Protein AF-A0A947GG55-F1 (afdb_monomer_lite)

Secondary structure (DSSP, 8-state):
------------SSHHHHHHHHHHHHHHHHHHHHHHHHHHTTPPEEEEEEEEPP-TTTS---STTTT-TT-TTT-TTTTSTTSHHHHHTSTTSS-EEEEEEE--TTEEEEEEEEEEEPPPHHHHTTT--S-EEEEEEEEEE-GGGHHHHHHHHHHHHTT-SEEEEE-TTS-EEEEETT-SEEEE-S--TTTT-S---HHHHHHTTS---

Foldseek 3Di:
DDDDDDDPDDPDPPPPVVVVVVVVVVVVVVLLLVVLVCLVVQHAAEEEEEEQFAAVVVDCQDDDCCRQLLDLCRHVQHNDCNHDVNVQPDDPSQKDWQDWDQDPDQFGIKTKIKHKDADDPSSVVSVNGDIHMYIYIYTHGRNVCQVVSVVQLVCLCCLPDWDWDQTPVRDIDIDRNPHSHYYYTDDHCVVVPPDDDPVVVVVVVVDDD

Radius of gyration: 23.3 Å; chains: 1; bounding box: 41×92×58 Å

Sequence (209 aa):
MTARAWILGCVLATAATAATAAVEDGWLEQLYDEVASDLKAGKPLVVHAHVPLCDNRIIRCGGHGLGDGDDPDRNLYWRTSGGFRGWFGRRRSGWRQVLVAKGKGSVLETRIWKRRFGPAAGWRSRGVRSSFDVYVVAQAWRGTSIQAAMATYVARLTGAMPESYRLADGTVVRAGGDARVVAFVGHNGWMDIDSYDWRKRLEGADGKR

pLDDT: mean 87.52, std 17.44, range [35.72, 98.81]

Structure (mmCIF, N/CA/C/O backbone):
data_AF-A0A947GG55-F1
#
_entry.id   AF-A0A947GG55-F1
#
loop_
_atom_site.group_PDB
_atom_site.id
_atom_site.type_symbol
_atom_site.label_atom_id
_atom_site.label_alt_id
_atom_site.label_comp_id
_atom_site.label_asym_id
_atom_site.label_entity_id
_atom_site.label_seq_id
_atom_site.pdbx_PDB_ins_code
_atom_site.Cartn_x
_atom_site.Cartn_y
_atom_site.Cartn_z
_atom_site.occupancy
_atom_site.B_iso_or_equiv
_atom_site.auth_seq_id
_atom_site.auth_comp_id
_atom_site.auth_asym_id
_atom_site.auth_atom_id
_atom_site.pdbx_PDB_model_num
ATOM 1 N N . MET A 1 1 ? 2.459 74.187 7.178 1.00 44.72 1 MET A N 1
ATOM 2 C CA . MET A 1 1 ? 1.692 73.424 6.172 1.00 44.72 1 MET A CA 1
ATOM 3 C C . MET A 1 1 ? 2.497 72.198 5.780 1.00 44.72 1 MET A C 1
ATOM 5 O O . MET A 1 1 ? 3.547 72.405 5.199 1.00 44.72 1 MET A O 1
ATOM 9 N N . THR A 1 2 ? 2.038 70.986 6.106 1.00 35.72 2 THR A N 1
ATOM 10 C CA . THR A 1 2 ? 1.957 69.832 5.180 1.00 35.72 2 THR A CA 1
ATOM 11 C C . THR A 1 2 ? 1.292 68.643 5.877 1.00 35.72 2 THR A C 1
ATOM 13 O O . THR A 1 2 ? 1.422 68.443 7.082 1.00 35.72 2 THR A O 1
ATOM 16 N N . ALA A 1 3 ? 0.475 67.941 5.096 1.00 39.03 3 ALA A N 1
ATOM 17 C CA . ALA A 1 3 ? -0.573 67.013 5.497 1.00 39.03 3 ALA A CA 1
ATOM 18 C C . ALA A 1 3 ? -0.069 65.679 6.075 1.00 39.03 3 ALA A C 1
ATOM 20 O O . ALA A 1 3 ? 0.925 65.121 5.620 1.00 39.03 3 ALA A O 1
ATOM 21 N N . ARG A 1 4 ? -0.851 65.114 7.005 1.00 41.91 4 ARG A N 1
ATOM 22 C CA . ARG A 1 4 ? -0.856 63.677 7.311 1.00 41.91 4 ARG A CA 1
ATOM 23 C C . ARG A 1 4 ? -1.784 62.973 6.319 1.00 41.91 4 ARG A C 1
ATOM 25 O O . ARG A 1 4 ? -2.990 63.205 6.351 1.00 41.91 4 ARG A O 1
ATOM 32 N N . ALA A 1 5 ? -1.230 62.119 5.465 1.00 43.84 5 ALA A N 1
ATOM 33 C CA . ALA A 1 5 ? -2.003 61.205 4.631 1.00 43.84 5 ALA A CA 1
ATOM 34 C C . ALA A 1 5 ? -2.278 59.911 5.413 1.00 43.84 5 ALA A C 1
ATOM 36 O O . ALA A 1 5 ? -1.349 59.231 5.844 1.00 43.84 5 ALA A O 1
ATOM 37 N N . TRP A 1 6 ? -3.555 59.587 5.607 1.00 41.75 6 TRP A N 1
ATOM 38 C CA . TRP A 1 6 ? -4.001 58.285 6.096 1.00 41.75 6 TRP A CA 1
ATOM 39 C C . TRP A 1 6 ? -4.137 57.344 4.898 1.00 41.75 6 TRP A C 1
ATOM 41 O O . TRP A 1 6 ? -4.930 57.611 3.999 1.00 41.75 6 TRP A O 1
ATOM 51 N N . ILE A 1 7 ? -3.375 56.250 4.877 1.00 44.62 7 ILE A N 1
ATOM 52 C CA . ILE A 1 7 ? -3.587 55.162 3.917 1.00 44.62 7 ILE A CA 1
ATOM 53 C C . ILE A 1 7 ? -4.554 54.172 4.562 1.00 44.62 7 ILE A C 1
ATOM 55 O O . ILE A 1 7 ? -4.197 53.433 5.478 1.00 44.62 7 ILE A O 1
ATOM 59 N N . LEU A 1 8 ? -5.794 54.181 4.076 1.00 49.00 8 LEU A N 1
ATOM 60 C CA . LEU A 1 8 ? -6.782 53.140 4.324 1.00 49.00 8 LEU A CA 1
ATOM 61 C C . LEU A 1 8 ? -6.440 51.955 3.400 1.00 49.00 8 LEU A C 1
ATOM 63 O O . LEU A 1 8 ? -6.755 51.966 2.212 1.00 49.00 8 LEU A O 1
ATOM 67 N N . GLY A 1 9 ? -5.715 50.966 3.923 1.00 40.97 9 GLY A N 1
ATOM 68 C CA . GLY A 1 9 ? -5.388 49.735 3.201 1.00 40.97 9 GLY A CA 1
ATOM 69 C C . GLY A 1 9 ? -6.558 48.752 3.232 1.00 40.97 9 GLY A C 1
ATOM 70 O O . GLY A 1 9 ? -6.972 48.314 4.302 1.00 40.97 9 GLY A O 1
ATOM 71 N N . CYS A 1 10 ? -7.085 48.419 2.054 1.00 41.62 10 CYS A N 1
ATOM 72 C CA . CYS A 1 10 ? -8.169 47.464 1.828 1.00 41.62 10 CYS A CA 1
ATOM 73 C C . CYS A 1 10 ? -7.885 46.076 2.437 1.00 41.62 10 CYS A C 1
ATOM 75 O O . CYS A 1 10 ? -6.963 45.384 2.009 1.00 41.62 10 CYS A O 1
ATOM 77 N N . VAL A 1 11 ? -8.739 45.625 3.362 1.00 50.22 11 VAL A N 1
ATOM 78 C CA . VAL A 1 11 ? -8.844 44.219 3.790 1.00 50.22 11 VAL A CA 1
ATOM 79 C C . VAL A 1 11 ? -9.946 43.562 2.959 1.00 50.22 11 VAL A C 1
ATOM 81 O O . VAL A 1 11 ? -11.109 43.587 3.343 1.00 50.22 11 VAL A O 1
ATOM 84 N N . LEU A 1 12 ? -9.609 43.012 1.792 1.00 50.31 12 LEU A N 1
ATOM 85 C CA . LEU A 1 12 ? -10.567 42.269 0.953 1.00 50.31 12 LEU A CA 1
ATOM 86 C C . LEU A 1 12 ? -9.995 40.943 0.418 1.00 50.31 12 LEU A C 1
ATOM 88 O O . LEU A 1 12 ? -10.356 40.493 -0.662 1.00 50.31 12 LEU A O 1
ATOM 92 N N . ALA A 1 13 ? -9.129 40.283 1.194 1.00 50.38 13 ALA A N 1
ATOM 93 C CA . ALA A 1 13 ? -8.561 38.975 0.837 1.00 50.38 13 ALA A CA 1
ATOM 94 C C . ALA A 1 13 ? -8.780 37.869 1.896 1.00 50.38 13 ALA A C 1
ATOM 96 O O . ALA A 1 13 ? -8.055 36.881 1.902 1.00 50.38 13 ALA A O 1
ATOM 97 N N . THR A 1 14 ? -9.747 38.012 2.812 1.00 52.53 14 THR A N 1
ATOM 98 C CA . THR A 1 14 ? -9.905 37.102 3.971 1.00 52.53 14 THR A CA 1
ATOM 99 C C . THR A 1 14 ? -11.079 36.119 3.894 1.00 52.53 14 THR A C 1
ATOM 101 O O . THR A 1 14 ? -11.013 35.062 4.513 1.00 52.53 14 THR A O 1
ATOM 104 N N . ALA A 1 15 ? -12.148 36.407 3.146 1.00 49.91 15 ALA A N 1
ATOM 105 C CA . ALA A 1 15 ? -13.371 35.594 3.214 1.00 49.91 15 ALA A CA 1
ATOM 106 C C . ALA A 1 15 ? -13.305 34.280 2.406 1.00 49.91 15 ALA A C 1
ATOM 108 O O . ALA A 1 15 ? -13.792 33.251 2.867 1.00 49.91 15 ALA A O 1
ATOM 109 N N . ALA A 1 16 ? -12.686 34.292 1.221 1.00 47.34 16 ALA A N 1
ATOM 110 C CA . ALA A 1 16 ? -12.643 33.119 0.340 1.00 47.34 16 ALA A CA 1
ATOM 111 C C . ALA A 1 16 ? -11.727 32.004 0.880 1.00 47.34 16 ALA A C 1
ATOM 113 O O . ALA A 1 16 ? -12.091 30.834 0.836 1.00 47.34 16 ALA A O 1
ATOM 114 N N . THR A 1 17 ? -10.580 32.370 1.457 1.00 54.22 17 THR A N 1
ATOM 115 C CA . THR A 1 17 ? -9.598 31.447 2.052 1.00 54.22 17 THR A CA 1
ATOM 116 C C . THR A 1 17 ? -10.117 30.781 3.329 1.00 54.22 17 THR A C 1
ATOM 118 O O . THR A 1 17 ? -9.826 29.616 3.585 1.00 54.22 17 THR A O 1
ATOM 121 N N . ALA A 1 18 ? -10.902 31.507 4.131 1.00 53.31 18 ALA A N 1
ATOM 122 C CA . ALA A 1 18 ? -11.508 30.968 5.348 1.00 53.31 18 ALA A CA 1
ATOM 123 C C . ALA A 1 18 ? -12.640 29.971 5.039 1.00 53.31 18 ALA A C 1
ATOM 125 O O . ALA A 1 18 ? -12.785 28.969 5.733 1.00 53.31 18 ALA A O 1
ATOM 126 N N . ALA A 1 19 ? -13.413 30.216 3.976 1.00 56.12 19 ALA A N 1
ATOM 127 C CA . ALA A 1 19 ? -14.476 29.314 3.542 1.00 56.12 19 ALA A CA 1
ATOM 128 C C . ALA A 1 19 ? -13.929 27.991 2.975 1.00 56.12 19 ALA A C 1
ATOM 130 O O . ALA A 1 19 ? -14.478 26.936 3.276 1.00 56.12 19 ALA A O 1
ATOM 131 N N . THR A 1 20 ? -12.832 28.017 2.207 1.00 59.44 20 THR A N 1
ATOM 132 C CA . THR A 1 20 ? -12.184 26.790 1.709 1.00 59.44 20 THR A CA 1
ATOM 133 C C . THR A 1 20 ? -11.558 25.971 2.835 1.00 59.44 20 THR A C 1
ATOM 135 O O . THR A 1 20 ? -11.761 24.763 2.870 1.00 59.44 20 THR A O 1
ATOM 138 N N . ALA A 1 21 ? -10.896 26.620 3.800 1.00 59.31 21 ALA A N 1
ATOM 139 C CA . ALA A 1 21 ? -10.335 25.934 4.966 1.00 59.31 21 ALA A CA 1
ATOM 140 C C . ALA A 1 21 ? -11.425 25.262 5.824 1.00 59.31 21 ALA A C 1
ATOM 142 O O . ALA A 1 21 ? -11.285 24.107 6.205 1.00 59.31 21 ALA A O 1
ATOM 143 N N . ALA A 1 22 ? -12.563 25.931 6.049 1.00 63.28 22 ALA A N 1
ATOM 144 C CA . ALA A 1 22 ? -13.679 25.352 6.803 1.00 63.28 22 ALA A CA 1
ATOM 145 C C . ALA A 1 22 ? -14.323 24.132 6.108 1.00 63.28 22 ALA A C 1
ATOM 147 O O . ALA A 1 22 ? -14.798 23.215 6.778 1.00 63.28 22 ALA A O 1
ATOM 148 N N . VAL A 1 23 ? -14.343 24.105 4.769 1.00 67.69 23 VAL A N 1
ATOM 149 C CA . VAL A 1 23 ? -14.827 22.952 3.988 1.00 67.69 23 VAL A CA 1
ATOM 150 C C . VAL A 1 23 ? -13.824 21.793 4.030 1.00 67.69 23 VAL A C 1
ATOM 152 O O . VAL A 1 23 ? -14.234 20.641 4.183 1.00 67.69 23 VAL A O 1
ATOM 155 N N . GLU A 1 24 ? -12.524 22.084 3.938 1.00 69.19 24 GLU A N 1
ATOM 156 C CA . GLU A 1 24 ? -11.448 21.091 4.071 1.00 69.19 24 GLU A CA 1
ATOM 157 C C . GLU A 1 24 ? -11.437 20.447 5.465 1.00 69.19 24 GLU A C 1
ATOM 159 O O . GLU A 1 24 ? -11.382 19.217 5.575 1.00 69.19 24 GLU A O 1
ATOM 164 N N . ASP A 1 25 ? -11.579 21.260 6.514 1.00 76.25 25 ASP A N 1
ATOM 165 C CA . ASP A 1 25 ? -11.672 20.794 7.897 1.00 76.25 25 ASP A CA 1
ATOM 166 C C . ASP A 1 25 ? -12.905 19.897 8.091 1.00 76.25 25 ASP A C 1
ATOM 168 O O . ASP A 1 25 ? 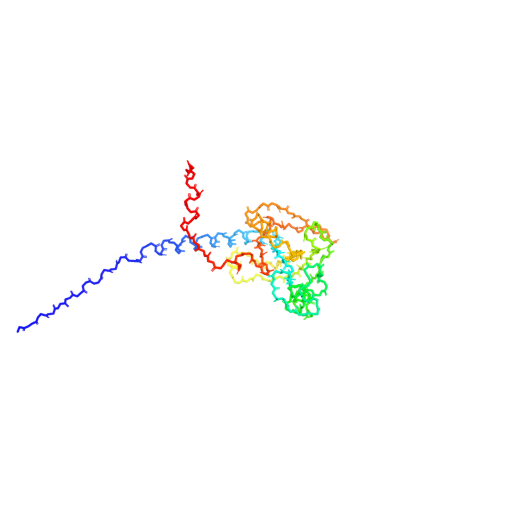-12.803 18.814 8.667 1.00 76.25 25 ASP A O 1
ATOM 172 N N . GLY A 1 26 ? -14.064 20.279 7.543 1.00 87.88 26 GLY A N 1
ATOM 173 C CA . GLY A 1 26 ? -15.291 19.482 7.644 1.00 87.88 26 GLY A CA 1
ATOM 174 C C . GLY A 1 26 ? -15.182 18.097 6.997 1.00 87.88 26 GLY A C 1
ATOM 175 O O . GLY A 1 26 ? -15.600 17.100 7.592 1.00 87.88 26 GLY A O 1
ATOM 176 N N . TRP A 1 27 ? -14.586 18.011 5.804 1.00 88.50 27 TRP A N 1
ATOM 177 C CA . TRP A 1 27 ? -14.370 16.728 5.124 1.00 88.50 27 TRP A CA 1
ATOM 178 C C . TRP A 1 27 ? -13.403 15.824 5.895 1.00 88.50 27 TRP A C 1
ATOM 180 O O . TRP A 1 27 ? -13.647 14.619 6.023 1.00 88.50 27 TRP A O 1
ATOM 190 N N . LEU A 1 28 ? -12.314 16.388 6.424 1.00 89.06 28 LEU A N 1
ATOM 191 C CA . LEU A 1 28 ? -11.343 15.613 7.187 1.00 89.06 28 LEU A CA 1
ATOM 192 C C . LEU A 1 28 ? -11.973 15.079 8.476 1.00 89.06 28 LEU A C 1
ATOM 194 O O . LEU A 1 28 ? -11.831 13.896 8.779 1.00 89.06 28 LEU A O 1
ATOM 198 N N . GLU A 1 29 ? -12.728 15.903 9.200 1.00 92.00 29 GLU A N 1
ATOM 199 C CA . GLU A 1 29 ? -13.429 15.466 10.409 1.00 92.00 29 GLU A CA 1
ATOM 200 C C . GLU A 1 29 ? -14.440 14.348 10.102 1.00 92.00 29 GLU A C 1
ATOM 202 O O . GLU A 1 29 ? -14.478 13.351 10.831 1.00 92.00 29 GLU A O 1
ATOM 207 N N . GLN A 1 30 ? -15.170 14.441 8.982 1.00 92.75 30 GLN A N 1
ATOM 208 C CA . GLN A 1 30 ? -16.073 13.383 8.516 1.00 92.75 30 GLN A CA 1
ATOM 209 C C . GLN A 1 30 ? -15.324 12.077 8.212 1.00 92.75 30 GLN A C 1
ATOM 211 O O . GLN A 1 30 ? -15.740 11.009 8.670 1.00 92.75 30 GLN A O 1
ATOM 216 N N . LEU A 1 31 ? -14.201 12.141 7.488 1.00 91.38 31 LEU A N 1
ATOM 217 C CA . LEU A 1 31 ? -13.357 10.971 7.225 1.00 91.38 31 LEU A CA 1
ATOM 218 C C . LEU A 1 31 ? -12.917 10.318 8.538 1.00 91.38 31 LEU A C 1
ATOM 220 O O . LEU A 1 31 ? -12.899 9.088 8.659 1.00 91.38 31 LEU A O 1
ATOM 224 N N . TYR A 1 32 ? -12.568 11.135 9.530 1.00 93.50 32 TYR A N 1
ATOM 225 C CA . TYR A 1 32 ? -12.211 10.618 10.834 1.00 93.50 32 TYR A CA 1
ATOM 226 C C . TYR A 1 32 ? -13.406 9.926 11.503 1.00 93.50 32 TYR A C 1
ATOM 228 O O . TYR A 1 32 ? -13.287 8.786 11.957 1.00 93.50 32 TYR A O 1
ATOM 236 N N . ASP A 1 33 ? -14.580 10.535 11.519 1.00 95.69 33 ASP A N 1
ATOM 237 C CA . ASP A 1 33 ? -15.759 9.928 12.141 1.00 95.69 33 ASP A CA 1
ATOM 238 C C . ASP A 1 33 ? -16.154 8.590 11.498 1.00 95.69 33 ASP A C 1
ATOM 240 O O . ASP A 1 33 ? -16.484 7.633 12.210 1.00 95.69 33 ASP A O 1
ATOM 244 N N . GLU A 1 34 ? -16.019 8.465 10.178 1.00 94.88 34 GLU A N 1
ATOM 245 C CA . GLU A 1 34 ? -16.215 7.202 9.463 1.00 94.88 34 GLU A CA 1
ATOM 246 C C . GLU A 1 34 ? -15.211 6.126 9.885 1.00 94.88 34 GLU A C 1
ATOM 248 O O . GLU A 1 34 ? -15.601 4.998 10.205 1.00 94.88 34 GLU A O 1
ATOM 253 N N . VAL A 1 35 ? -13.918 6.463 9.924 1.00 95.19 35 VAL A N 1
ATOM 254 C CA . VAL A 1 35 ? -12.878 5.530 10.381 1.00 95.19 35 VAL A CA 1
ATOM 255 C C . VAL A 1 35 ? -13.139 5.131 11.831 1.00 95.19 35 VAL A C 1
ATOM 257 O O . VAL A 1 35 ? -13.086 3.950 12.164 1.00 95.19 35 VAL A O 1
ATOM 260 N N . ALA A 1 36 ? -13.487 6.078 12.702 1.00 96.75 36 ALA A N 1
ATOM 261 C CA . ALA A 1 36 ? -13.818 5.788 14.091 1.00 96.75 36 ALA A CA 1
ATOM 262 C C . ALA A 1 36 ? -15.032 4.854 14.208 1.00 96.75 36 ALA A C 1
ATOM 264 O O . ALA A 1 36 ? -15.037 3.968 15.065 1.00 96.75 36 ALA A O 1
ATOM 265 N N . SER A 1 37 ? -16.047 5.027 13.359 1.00 97.00 37 SER A N 1
ATOM 266 C CA . SER A 1 37 ? -17.208 4.136 13.278 1.00 97.00 37 SER A CA 1
ATOM 267 C C . SER A 1 37 ? -16.799 2.705 12.920 1.00 97.00 37 SER A C 1
ATOM 269 O O . SER A 1 37 ? -17.136 1.766 13.646 1.00 97.00 37 SER A O 1
ATOM 271 N N . ASP A 1 38 ? -15.981 2.537 11.878 1.00 95.94 38 ASP A N 1
ATOM 272 C CA . ASP A 1 38 ? -15.459 1.232 11.464 1.00 95.94 38 ASP A CA 1
ATOM 273 C C . ASP A 1 38 ? -14.630 0.564 12.571 1.00 95.94 38 ASP A C 1
ATOM 275 O O . ASP A 1 38 ? -14.831 -0.616 12.877 1.00 95.94 38 ASP A O 1
ATOM 279 N N . LEU A 1 39 ? -13.748 1.323 13.228 1.00 96.69 39 LEU A N 1
ATOM 280 C CA . LEU A 1 39 ? -12.917 0.819 14.323 1.00 96.69 39 LEU A CA 1
ATOM 281 C C . LEU A 1 39 ? -13.753 0.409 15.546 1.00 96.69 39 LEU A C 1
ATOM 283 O O . LEU A 1 39 ? -13.464 -0.615 16.168 1.00 96.69 39 LEU A O 1
ATOM 287 N N . LYS A 1 40 ? -14.808 1.164 15.887 1.00 96.69 40 LYS A N 1
ATOM 288 C CA . LYS A 1 40 ? -15.761 0.796 16.955 1.00 96.69 40 LYS A CA 1
ATOM 289 C C . LYS A 1 40 ? -16.535 -0.477 16.615 1.00 96.69 40 LYS A C 1
ATOM 291 O O . LYS A 1 40 ? -16.792 -1.277 17.509 1.00 96.69 40 LYS A O 1
ATOM 296 N N . ALA A 1 41 ? -16.845 -0.691 15.338 1.00 95.88 41 ALA A N 1
ATOM 297 C CA . ALA A 1 41 ? -17.456 -1.920 14.835 1.00 95.88 41 ALA A CA 1
ATOM 298 C C . ALA A 1 41 ? -16.465 -3.100 14.729 1.00 95.88 41 ALA A C 1
ATOM 300 O O . ALA A 1 41 ? -16.830 -4.170 14.243 1.00 95.88 41 ALA A O 1
ATOM 301 N N . GLY A 1 42 ? -15.208 -2.924 15.154 1.00 94.56 42 GLY A N 1
ATOM 302 C CA . GLY A 1 42 ? -14.181 -3.964 15.116 1.00 94.56 42 GLY A CA 1
ATOM 303 C C . GLY A 1 42 ? -13.621 -4.242 13.721 1.00 94.56 42 GLY A C 1
ATOM 304 O O . GLY A 1 42 ? -12.894 -5.222 13.546 1.00 94.56 42 GLY A O 1
ATOM 305 N N . LYS A 1 43 ? -13.923 -3.402 12.723 1.00 95.50 43 LYS A N 1
ATOM 306 C CA . LYS A 1 43 ? -13.341 -3.538 11.387 1.00 95.50 43 LYS A CA 1
ATOM 307 C C . LYS A 1 43 ? -11.880 -3.076 11.416 1.00 95.50 43 LYS A C 1
ATOM 309 O O . LYS A 1 43 ? -11.576 -2.044 12.019 1.00 95.50 43 LYS A O 1
ATOM 314 N N . PRO A 1 44 ? -10.956 -3.811 10.780 1.00 96.62 44 PRO A N 1
ATOM 315 C CA . PRO A 1 44 ? -9.567 -3.390 10.714 1.00 96.62 44 PRO A CA 1
ATOM 316 C C . PRO A 1 44 ? -9.380 -2.233 9.726 1.00 96.62 44 PRO A C 1
ATOM 318 O O . PRO A 1 44 ? -10.139 -2.092 8.767 1.00 96.62 44 PRO A O 1
ATOM 321 N N . LEU A 1 45 ? -8.309 -1.459 9.903 1.00 97.69 45 LEU A N 1
ATOM 322 C CA . LEU A 1 45 ? -7.880 -0.483 8.900 1.00 97.69 45 LEU A CA 1
ATOM 323 C C . LEU A 1 45 ? -7.024 -1.196 7.851 1.00 97.69 45 LEU A C 1
ATOM 325 O O . LEU A 1 45 ? -6.053 -1.873 8.191 1.00 97.69 45 LEU A O 1
ATOM 329 N N . VAL A 1 46 ? -7.365 -1.034 6.573 1.00 98.56 46 VAL A N 1
ATOM 330 C CA . VAL A 1 46 ? -6.614 -1.637 5.466 1.00 98.56 46 VAL A CA 1
ATOM 331 C C . VAL A 1 46 ? -5.972 -0.557 4.604 1.00 98.56 46 VAL A C 1
ATOM 333 O O . VAL A 1 46 ? -6.641 0.372 4.154 1.00 98.56 46 VAL A O 1
ATOM 336 N N . VAL A 1 47 ? -4.669 -0.709 4.376 1.00 98.69 47 VAL A N 1
ATOM 337 C CA . VAL A 1 47 ? -3.871 0.065 3.424 1.00 98.69 47 VAL A CA 1
ATOM 338 C C . VAL A 1 47 ? -3.536 -0.835 2.240 1.00 98.69 47 VAL A C 1
ATOM 340 O O . VAL A 1 47 ? -3.037 -1.943 2.437 1.00 98.69 47 VAL A O 1
ATOM 343 N N . HIS A 1 48 ? -3.767 -0.357 1.022 1.00 98.75 48 HIS A N 1
ATOM 344 C CA . HIS A 1 48 ? -3.397 -1.035 -0.216 1.00 98.75 48 HIS A CA 1
ATOM 345 C C . HIS A 1 48 ? -2.308 -0.251 -0.948 1.00 98.75 48 HIS A C 1
ATOM 347 O O . HIS A 1 48 ? -2.565 0.830 -1.465 1.00 98.75 48 HIS A O 1
ATOM 353 N N . ALA A 1 49 ? -1.096 -0.789 -1.026 1.00 98.56 49 ALA A N 1
ATOM 354 C CA . ALA A 1 49 ? 0.046 -0.156 -1.670 1.00 98.56 49 ALA A CA 1
ATOM 355 C C . ALA A 1 49 ? 0.364 -0.788 -3.034 1.00 98.56 49 ALA A C 1
ATOM 357 O O . ALA A 1 49 ? 0.587 -1.997 -3.152 1.00 98.56 49 ALA A O 1
ATOM 358 N N . HIS A 1 50 ? 0.447 0.056 -4.057 1.00 98.50 50 HIS A N 1
ATOM 359 C CA . HIS A 1 50 ? 0.994 -0.263 -5.369 1.00 98.50 50 HIS A CA 1
ATOM 360 C C . HIS A 1 50 ? 2.469 0.124 -5.394 1.00 98.50 50 HIS A C 1
ATOM 362 O O . HIS A 1 50 ? 2.800 1.300 -5.243 1.00 98.50 50 HIS A O 1
ATOM 368 N N . VAL A 1 51 ? 3.350 -0.860 -5.568 1.00 98.44 51 VAL A N 1
ATOM 369 C CA . VAL A 1 51 ? 4.799 -0.644 -5.577 1.00 98.44 51 VAL A CA 1
ATOM 370 C C . VAL A 1 51 ? 5.378 -1.136 -6.901 1.00 98.44 51 VAL A C 1
ATOM 372 O O . VAL A 1 51 ? 5.775 -2.300 -6.992 1.00 98.44 51 VAL A O 1
ATOM 375 N N . PRO A 1 52 ? 5.379 -0.310 -7.965 1.00 97.69 52 PRO A N 1
ATOM 376 C CA . PRO A 1 52 ? 6.168 -0.614 -9.153 1.00 97.69 52 PRO A CA 1
ATOM 377 C C . PRO A 1 52 ? 7.636 -0.730 -8.781 1.00 97.69 52 PRO A C 1
ATOM 379 O O . PRO A 1 52 ? 8.203 0.145 -8.131 1.00 97.69 52 PRO A O 1
ATOM 382 N N . LEU A 1 53 ? 8.236 -1.847 -9.170 1.00 98.06 53 LEU A N 1
ATOM 383 C CA . LEU A 1 53 ? 9.647 -2.100 -8.961 1.00 98.06 53 LEU A CA 1
ATOM 384 C C . LEU A 1 53 ? 10.489 -1.110 -9.773 1.00 98.06 53 LEU A C 1
ATOM 386 O O . LEU A 1 53 ? 10.104 -0.694 -10.863 1.00 98.06 53 LEU A O 1
ATOM 390 N N . CYS A 1 54 ? 11.645 -0.726 -9.238 1.00 96.94 54 CYS A N 1
ATOM 391 C CA . CYS A 1 54 ? 12.566 0.146 -9.959 1.00 96.94 54 CYS A CA 1
ATOM 392 C C . CYS A 1 54 ? 13.084 -0.581 -11.207 1.00 96.94 54 CYS A C 1
ATOM 394 O O . CYS A 1 54 ? 13.474 -1.742 -11.106 1.00 96.94 54 CYS A O 1
ATOM 396 N N . ASP A 1 55 ? 13.113 0.079 -12.362 1.00 97.00 55 ASP A N 1
ATOM 397 C CA . ASP A 1 55 ? 13.565 -0.532 -13.610 1.00 97.00 55 ASP A CA 1
ATOM 398 C C . ASP A 1 55 ? 14.586 0.345 -14.333 1.00 97.00 55 ASP A C 1
ATOM 400 O O . ASP A 1 55 ? 14.255 1.452 -14.758 1.00 97.00 55 ASP A O 1
ATOM 404 N N . ASN A 1 56 ? 15.806 -0.169 -14.523 1.00 96.50 56 ASN A N 1
ATOM 405 C CA . ASN A 1 56 ? 16.889 0.539 -15.218 1.00 96.50 56 ASN A CA 1
ATOM 406 C C . ASN A 1 56 ? 16.580 0.853 -16.691 1.00 96.50 56 ASN A C 1
ATOM 408 O O . ASN A 1 56 ? 17.276 1.674 -17.286 1.00 96.50 56 ASN A O 1
ATOM 412 N N . ARG A 1 57 ? 15.552 0.230 -17.282 1.00 94.25 57 ARG A N 1
ATOM 413 C CA . ARG A 1 57 ? 15.050 0.579 -18.621 1.00 94.25 57 ARG A CA 1
ATOM 414 C C . ARG A 1 57 ? 14.285 1.907 -18.639 1.00 94.25 57 ARG A C 1
ATOM 416 O O . ARG A 1 57 ? 14.063 2.445 -19.716 1.00 94.25 57 ARG A O 1
ATOM 423 N N . ILE A 1 58 ? 13.856 2.398 -17.475 1.00 91.44 58 ILE A N 1
ATOM 424 C CA . ILE A 1 58 ? 13.008 3.588 -17.320 1.00 91.44 58 ILE A CA 1
ATOM 425 C C . ILE A 1 58 ? 13.729 4.656 -16.498 1.00 91.44 58 ILE A C 1
ATOM 427 O O . ILE A 1 58 ? 13.846 5.796 -16.931 1.00 91.44 58 ILE A O 1
ATOM 431 N N . ILE A 1 59 ? 14.245 4.287 -15.325 1.00 90.12 59 ILE A N 1
ATOM 432 C CA . ILE A 1 59 ? 14.914 5.193 -14.389 1.00 90.12 59 ILE A CA 1
ATOM 433 C C . ILE A 1 59 ? 16.193 4.553 -13.856 1.00 90.12 59 ILE A C 1
ATOM 435 O O . ILE A 1 59 ? 16.265 3.350 -13.632 1.00 90.12 59 ILE A O 1
ATOM 439 N N . ARG A 1 60 ? 17.231 5.356 -13.614 1.00 92.56 60 ARG A N 1
ATOM 440 C CA . ARG A 1 60 ? 18.505 4.859 -13.084 1.00 92.56 60 ARG A CA 1
ATOM 441 C C . ARG A 1 60 ? 18.363 4.412 -11.620 1.00 92.56 60 ARG A C 1
ATOM 443 O O . ARG A 1 60 ? 18.383 5.231 -10.708 1.00 92.56 60 ARG A O 1
ATOM 450 N N . CYS A 1 61 ? 18.309 3.102 -11.401 1.00 93.38 61 CYS A N 1
ATOM 451 C CA . CYS A 1 61 ? 18.131 2.442 -10.099 1.00 93.38 61 CYS A CA 1
ATOM 452 C C . CYS A 1 61 ? 19.440 1.958 -9.453 1.00 93.38 61 CYS A C 1
ATOM 454 O O . CYS A 1 61 ? 19.427 1.377 -8.367 1.00 93.38 61 CYS A O 1
ATOM 456 N N . GLY A 1 62 ? 20.571 2.141 -10.138 1.00 91.19 62 GLY A N 1
ATOM 457 C CA . GLY A 1 62 ? 21.869 1.603 -9.728 1.00 91.19 62 GLY A CA 1
ATOM 458 C C . GLY A 1 62 ? 22.176 0.223 -10.325 1.00 91.19 62 GLY A C 1
ATOM 459 O O . GLY A 1 62 ? 21.488 -0.255 -11.226 1.00 91.19 62 GLY A O 1
ATOM 460 N N . GLY A 1 63 ? 23.265 -0.395 -9.861 1.00 93.44 63 GLY A N 1
ATOM 461 C CA . GLY A 1 63 ? 23.777 -1.674 -10.375 1.00 93.44 63 GLY A CA 1
ATOM 462 C C . GLY A 1 63 ? 23.302 -2.907 -9.597 1.00 93.44 63 GLY A C 1
ATOM 463 O O . GLY A 1 63 ? 22.398 -2.836 -8.771 1.00 93.44 63 GLY A O 1
ATOM 464 N N . HIS A 1 64 ? 23.946 -4.052 -9.850 1.00 92.19 64 HIS A N 1
ATOM 465 C CA . HIS A 1 64 ? 23.807 -5.293 -9.064 1.00 92.19 64 HIS A CA 1
ATOM 466 C C . HIS A 1 64 ? 22.369 -5.836 -8.919 1.00 92.19 64 HIS A C 1
ATOM 468 O O . HIS A 1 64 ? 22.016 -6.411 -7.892 1.00 92.19 64 HIS A O 1
ATOM 474 N N . GLY A 1 65 ? 21.532 -5.660 -9.946 1.00 92.81 65 GLY A N 1
ATOM 475 C CA . GLY A 1 65 ? 20.143 -6.139 -9.952 1.00 92.81 65 GLY A CA 1
ATOM 476 C C . GLY A 1 65 ? 19.149 -5.246 -9.199 1.00 92.81 65 GLY A C 1
ATOM 477 O O . GLY A 1 65 ? 17.965 -5.559 -9.163 1.00 92.81 65 GLY A O 1
ATOM 478 N N . LEU A 1 66 ? 19.582 -4.109 -8.640 1.00 96.44 66 LEU A N 1
ATOM 479 C CA . LEU A 1 66 ? 18.688 -3.173 -7.943 1.00 96.44 66 LEU A CA 1
ATOM 480 C C . LEU A 1 66 ? 17.604 -2.576 -8.856 1.00 96.44 66 LEU A C 1
ATOM 482 O O . LEU A 1 66 ? 16.522 -2.244 -8.377 1.00 96.44 66 LEU A O 1
ATOM 486 N N . GLY A 1 67 ? 17.900 -2.444 -10.150 1.00 97.12 67 GLY A N 1
ATOM 487 C CA . GLY A 1 67 ? 16.970 -1.985 -11.183 1.00 97.12 67 GLY A CA 1
ATOM 488 C C . GL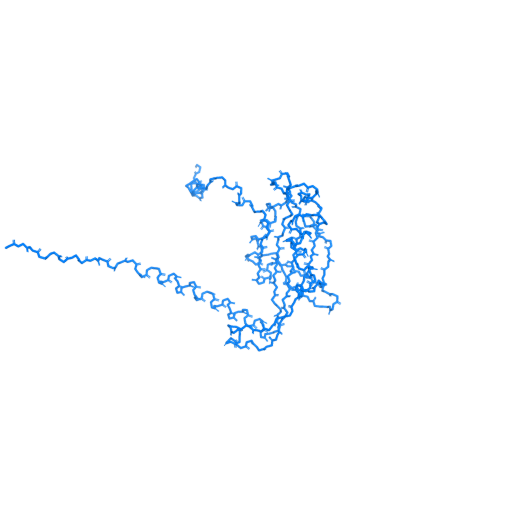Y A 1 67 ? 16.417 -3.090 -12.070 1.00 97.12 67 GLY A C 1
ATOM 489 O O . GLY A 1 67 ? 16.038 -2.795 -13.200 1.00 97.12 67 GLY A O 1
ATOM 490 N N . ASP A 1 68 ? 16.442 -4.346 -11.623 1.00 97.94 68 ASP A N 1
ATOM 491 C CA . ASP A 1 68 ? 15.697 -5.403 -12.301 1.00 97.94 68 ASP A CA 1
ATOM 492 C C . ASP A 1 68 ? 14.226 -5.319 -11.869 1.00 97.94 68 ASP A C 1
ATOM 494 O O . ASP A 1 68 ? 13.863 -5.665 -10.739 1.00 97.94 68 ASP A O 1
ATOM 498 N N . GLY A 1 69 ? 13.389 -4.785 -12.760 1.00 97.50 69 GLY A N 1
ATOM 499 C CA . GLY A 1 69 ? 11.961 -4.589 -12.528 1.00 97.50 69 GLY A CA 1
ATOM 500 C C . GLY A 1 69 ? 11.140 -5.880 -12.545 1.00 97.50 69 GLY A C 1
ATOM 501 O O . GLY A 1 69 ? 9.943 -5.823 -12.259 1.00 97.50 69 GLY A O 1
ATOM 502 N N . ASP A 1 70 ? 11.744 -7.021 -12.871 1.00 98.00 70 ASP A N 1
ATOM 503 C CA . ASP A 1 70 ? 11.113 -8.342 -12.869 1.00 98.00 70 ASP A CA 1
ATOM 504 C C . ASP A 1 70 ? 11.553 -9.202 -11.659 1.00 98.00 70 ASP A C 1
ATOM 506 O O . ASP A 1 70 ? 10.953 -10.248 -11.402 1.00 98.00 70 ASP A O 1
ATOM 510 N N . ASP A 1 71 ? 12.532 -8.737 -10.867 1.00 97.50 71 ASP A N 1
ATOM 511 C CA . ASP A 1 71 ? 13.098 -9.450 -9.712 1.00 97.50 71 ASP A CA 1
ATOM 512 C C . ASP A 1 71 ? 12.776 -8.767 -8.356 1.00 97.50 71 ASP A C 1
ATOM 514 O O . ASP A 1 71 ? 13.560 -7.955 -7.840 1.00 97.50 71 ASP A O 1
ATOM 518 N N . PRO A 1 72 ? 11.653 -9.118 -7.693 1.00 97.31 72 PRO A N 1
ATOM 519 C CA . PRO A 1 72 ? 11.328 -8.594 -6.365 1.00 97.31 72 PRO A CA 1
ATOM 520 C C . PRO A 1 72 ? 12.321 -9.032 -5.274 1.00 97.31 72 PRO A C 1
ATOM 522 O O . PRO A 1 72 ? 12.342 -8.435 -4.194 1.00 97.31 72 PRO A O 1
ATOM 525 N N . ASP A 1 73 ? 13.151 -10.052 -5.494 1.00 96.50 73 ASP A N 1
ATOM 526 C CA . ASP A 1 73 ? 14.109 -10.533 -4.497 1.00 96.50 73 ASP A CA 1
ATOM 527 C C . ASP A 1 73 ? 15.392 -9.703 -4.437 1.00 96.50 73 ASP A C 1
ATOM 529 O O . ASP A 1 73 ? 16.159 -9.869 -3.484 1.00 96.50 73 ASP A O 1
ATOM 533 N N . ARG A 1 74 ? 15.606 -8.776 -5.377 1.00 96.12 74 ARG A N 1
ATOM 534 C CA . ARG A 1 74 ? 16.765 -7.863 -5.390 1.00 96.12 74 ARG A CA 1
ATOM 535 C C . ARG A 1 74 ? 16.398 -6.390 -5.515 1.00 96.12 74 ARG A C 1
ATOM 537 O O . ARG A 1 74 ? 17.185 -5.545 -5.093 1.00 96.12 74 ARG A O 1
ATOM 544 N N . ASN A 1 75 ? 15.209 -6.078 -6.027 1.00 98.00 75 ASN A N 1
ATOM 545 C CA . ASN A 1 75 ? 14.842 -4.722 -6.422 1.00 98.00 75 ASN A CA 1
ATOM 546 C C . ASN A 1 75 ? 14.977 -3.654 -5.318 1.00 98.00 75 ASN A C 1
ATOM 548 O O . ASN A 1 75 ? 14.587 -3.868 -4.160 1.00 98.00 75 ASN A O 1
ATOM 552 N N . LEU A 1 76 ? 15.444 -2.464 -5.717 1.00 97.06 76 LEU A N 1
ATOM 553 C CA . LEU A 1 76 ? 15.663 -1.295 -4.863 1.00 97.06 76 LEU A CA 1
ATOM 554 C C . LEU A 1 76 ? 14.431 -0.918 -4.034 1.00 97.06 76 LEU A C 1
ATOM 556 O O . LEU A 1 76 ? 14.540 -0.768 -2.816 1.00 97.06 76 LEU A O 1
ATOM 560 N N . TYR A 1 77 ? 13.266 -0.798 -4.674 1.00 96.94 77 TYR A N 1
ATOM 561 C CA . TYR A 1 77 ? 12.035 -0.315 -4.035 1.00 96.94 77 TYR A CA 1
ATOM 562 C C . TYR A 1 77 ? 11.337 -1.367 -3.181 1.00 96.94 77 TYR A C 1
ATOM 564 O O . TYR A 1 77 ? 10.393 -1.055 -2.454 1.00 96.94 77 TYR A O 1
ATOM 572 N N . TRP A 1 78 ? 11.819 -2.608 -3.205 1.00 97.88 78 TRP A N 1
ATOM 573 C CA . TRP A 1 78 ? 11.136 -3.715 -2.560 1.00 97.88 78 TRP A CA 1
ATOM 574 C C . TRP A 1 78 ? 12.010 -4.456 -1.555 1.00 97.88 78 TRP A C 1
ATOM 576 O O . TRP A 1 78 ? 11.716 -4.426 -0.358 1.00 97.88 78 TRP A O 1
ATOM 586 N N . ARG A 1 79 ? 13.097 -5.098 -1.994 1.00 96.62 79 ARG A N 1
ATOM 587 C CA . ARG A 1 79 ? 13.886 -6.004 -1.145 1.00 96.62 79 ARG A CA 1
ATOM 588 C C . ARG A 1 79 ? 14.764 -5.291 -0.129 1.00 96.62 79 ARG A C 1
ATOM 590 O O . ARG A 1 79 ? 14.965 -5.829 0.970 1.00 96.62 79 ARG A O 1
ATOM 597 N N . THR A 1 80 ? 15.378 -4.187 -0.548 1.00 94.75 80 THR A N 1
ATOM 598 C CA . THR A 1 80 ? 16.463 -3.528 0.193 1.00 94.75 80 THR A CA 1
ATOM 599 C C . THR A 1 80 ? 15.998 -3.087 1.573 1.00 94.75 80 THR A C 1
ATOM 601 O O . THR A 1 80 ? 14.801 -3.024 1.830 1.00 94.75 80 THR A O 1
ATOM 604 N N . SER A 1 81 ? 16.922 -2.753 2.479 1.00 90.25 81 SER A N 1
ATOM 605 C CA . SER A 1 81 ? 16.536 -2.293 3.817 1.00 90.25 81 SER A CA 1
ATOM 606 C C . SER A 1 81 ? 15.521 -1.150 3.736 1.00 90.25 81 SER A C 1
ATOM 608 O O . SER A 1 81 ? 14.526 -1.205 4.457 1.00 90.25 81 SER A O 1
ATOM 610 N N . GLY A 1 82 ? 15.737 -0.162 2.861 1.00 89.19 82 GLY A N 1
ATOM 611 C CA . GLY A 1 82 ? 14.821 0.952 2.580 1.00 89.19 82 GLY A CA 1
ATOM 612 C C . GLY A 1 82 ? 13.625 0.613 1.682 1.00 89.19 82 GLY A C 1
ATOM 613 O O . GLY A 1 82 ? 12.653 1.358 1.691 1.00 89.19 82 GLY A O 1
ATOM 614 N N . GLY A 1 83 ? 13.672 -0.499 0.950 1.00 94.44 83 GLY A N 1
ATOM 615 C CA . GLY A 1 83 ? 12.566 -0.990 0.135 1.00 94.44 83 GLY A CA 1
ATOM 616 C C . GLY A 1 83 ? 11.393 -1.488 0.977 1.00 94.44 83 GLY A C 1
ATOM 617 O O . GLY A 1 83 ? 11.538 -1.798 2.160 1.00 94.44 83 GLY A O 1
ATOM 618 N N . PHE A 1 84 ? 10.216 -1.585 0.362 1.00 96.81 84 PHE A N 1
ATOM 619 C CA . PHE A 1 84 ? 8.958 -1.851 1.058 1.00 96.81 84 PHE A CA 1
ATOM 620 C C . PHE A 1 84 ? 8.991 -3.161 1.864 1.00 96.81 84 PHE A C 1
ATOM 622 O O . PHE A 1 84 ? 8.871 -3.152 3.091 1.00 96.81 84 PHE A O 1
ATOM 629 N N . ARG A 1 85 ? 9.233 -4.303 1.203 1.00 96.81 85 ARG A N 1
ATOM 630 C CA . ARG A 1 85 ? 9.346 -5.613 1.869 1.00 96.81 85 ARG A CA 1
ATOM 631 C C . ARG A 1 85 ? 10.455 -5.605 2.914 1.00 96.81 85 ARG A C 1
ATOM 633 O O . ARG A 1 85 ? 10.265 -6.153 4.001 1.00 96.81 85 ARG A O 1
ATOM 640 N N . GLY A 1 86 ? 11.604 -5.018 2.591 1.00 96.62 86 GLY A N 1
ATOM 641 C CA . GLY A 1 86 ? 12.728 -4.962 3.513 1.00 96.62 86 GLY A CA 1
ATOM 642 C C . GLY A 1 86 ? 12.399 -4.181 4.779 1.00 96.62 86 GLY A C 1
ATOM 643 O O . GLY A 1 86 ? 12.652 -4.708 5.857 1.00 96.62 86 GLY A O 1
ATOM 644 N N . TRP A 1 87 ? 11.778 -3.001 4.671 1.00 96.62 87 TRP A N 1
ATOM 645 C CA . TRP A 1 87 ? 11.380 -2.142 5.791 1.00 96.62 87 TRP A CA 1
ATOM 646 C C . TRP A 1 87 ? 10.367 -2.817 6.719 1.00 96.62 87 TRP A C 1
ATOM 648 O O . TRP A 1 87 ? 10.600 -2.902 7.929 1.00 96.62 87 TRP A O 1
ATOM 658 N N . PHE A 1 88 ? 9.283 -3.368 6.166 1.00 97.12 88 PHE A N 1
ATOM 659 C CA . PHE A 1 88 ? 8.271 -4.068 6.965 1.00 97.12 88 PHE A CA 1
ATOM 660 C C . PHE A 1 88 ? 8.821 -5.361 7.586 1.00 97.12 88 PHE A C 1
ATOM 662 O O . PHE A 1 88 ? 8.454 -5.716 8.707 1.00 97.12 88 PHE A O 1
ATOM 669 N N . GLY A 1 89 ? 9.734 -6.046 6.891 1.00 95.75 89 GLY A N 1
ATOM 670 C CA . GLY A 1 89 ? 10.380 -7.277 7.350 1.00 95.75 89 GLY A CA 1
ATOM 671 C C . GLY A 1 89 ? 11.543 -7.087 8.330 1.00 95.75 89 GLY A C 1
ATOM 672 O O . GLY A 1 89 ? 12.101 -8.083 8.793 1.00 95.75 89 GLY A O 1
ATOM 673 N N . ARG A 1 90 ? 11.943 -5.848 8.657 1.00 95.12 90 ARG A N 1
ATOM 674 C CA . ARG A 1 90 ? 13.061 -5.602 9.584 1.00 95.12 90 ARG A CA 1
ATOM 675 C C . ARG A 1 90 ? 12.758 -6.175 10.966 1.00 95.12 90 ARG A C 1
ATOM 677 O O . ARG A 1 90 ? 11.650 -6.062 11.493 1.00 95.12 90 ARG A O 1
ATOM 684 N N . ARG A 1 91 ? 13.796 -6.695 11.622 1.00 92.94 91 ARG A N 1
ATOM 685 C CA . ARG A 1 91 ? 13.722 -7.056 13.042 1.00 92.94 91 ARG A CA 1
ATOM 686 C C . ARG A 1 91 ? 13.292 -5.821 13.845 1.00 92.94 91 ARG A C 1
ATOM 688 O O . ARG A 1 91 ? 13.884 -4.758 13.686 1.00 92.94 91 ARG A O 1
ATOM 695 N N . ARG A 1 92 ? 12.289 -5.977 14.716 1.00 92.31 92 ARG A N 1
ATOM 696 C CA . ARG A 1 92 ? 11.675 -4.894 15.519 1.00 92.31 92 ARG A CA 1
ATOM 697 C C . ARG A 1 92 ? 10.870 -3.849 14.719 1.00 92.31 92 ARG A C 1
ATOM 699 O O . ARG A 1 92 ? 10.575 -2.796 15.270 1.00 92.31 92 ARG A O 1
ATOM 706 N N . SER A 1 93 ? 10.437 -4.131 13.484 1.00 94.75 93 SER A N 1
ATOM 707 C CA . SER A 1 93 ? 9.490 -3.252 12.760 1.00 94.75 93 SER A CA 1
ATOM 708 C C . SER A 1 93 ? 8.119 -3.137 13.456 1.00 94.75 93 SER A C 1
ATOM 710 O O . SER A 1 93 ? 7.368 -2.187 13.230 1.00 94.75 93 SER A O 1
ATOM 712 N N . GLY A 1 94 ? 7.777 -4.119 14.299 1.00 96.25 94 GLY A N 1
ATOM 713 C CA . GLY A 1 94 ? 6.457 -4.265 14.920 1.00 96.25 94 GLY A CA 1
ATOM 714 C C . GLY A 1 94 ? 5.398 -4.846 13.978 1.00 96.25 94 GLY A C 1
ATOM 715 O O . GLY A 1 94 ? 4.258 -5.031 14.395 1.00 96.25 94 GLY A O 1
ATOM 716 N N . TRP A 1 95 ? 5.761 -5.140 12.728 1.00 98.19 95 TRP A N 1
ATOM 717 C CA . TRP A 1 95 ? 4.884 -5.728 11.723 1.00 98.19 95 TRP A CA 1
ATOM 718 C C . TRP A 1 95 ? 5.118 -7.230 11.606 1.00 98.19 95 TRP A C 1
ATOM 720 O O . TRP A 1 95 ? 6.254 -7.704 11.613 1.00 98.19 95 TRP A O 1
ATOM 730 N N . ARG A 1 96 ? 4.034 -7.987 11.451 1.00 97.75 96 ARG A N 1
ATOM 731 C CA . ARG A 1 96 ? 4.065 -9.426 11.179 1.00 97.75 96 ARG A CA 1
ATOM 732 C C . ARG A 1 96 ? 3.570 -9.681 9.765 1.00 97.75 96 ARG A C 1
ATOM 734 O O . ARG A 1 96 ? 2.457 -9.286 9.439 1.00 97.75 96 ARG A O 1
ATOM 741 N N . GLN A 1 97 ? 4.355 -10.362 8.938 1.00 97.94 97 GLN A N 1
ATOM 742 C CA . GLN A 1 97 ? 3.879 -10.804 7.627 1.00 97.94 97 GLN A CA 1
ATOM 743 C C . GLN A 1 97 ? 2.887 -11.959 7.817 1.00 97.94 97 GLN A C 1
ATOM 745 O O . GLN A 1 97 ? 3.225 -12.962 8.441 1.00 97.94 97 GLN A O 1
ATOM 750 N N . VAL A 1 98 ? 1.665 -11.795 7.318 1.00 98.38 98 VAL A N 1
ATOM 751 C CA . VAL A 1 98 ? 0.557 -12.754 7.473 1.00 98.38 98 VAL A CA 1
ATOM 752 C C . VAL A 1 98 ? 0.145 -13.411 6.156 1.00 98.38 98 VAL A C 1
ATOM 754 O O . VAL A 1 98 ? -0.579 -14.400 6.182 1.00 98.38 98 VAL A O 1
ATOM 757 N N . LEU A 1 99 ? 0.617 -12.897 5.016 1.00 98.44 99 LEU A N 1
ATOM 758 C CA . LEU A 1 99 ? 0.419 -13.515 3.706 1.00 98.44 99 LEU A CA 1
ATOM 759 C C . LEU A 1 99 ? 1.590 -13.206 2.769 1.00 98.44 99 LEU A C 1
ATOM 761 O O . LEU A 1 99 ? 2.116 -12.090 2.761 1.00 98.44 99 LEU A O 1
ATOM 765 N N . VAL A 1 100 ? 1.951 -14.203 1.963 1.00 97.88 100 VAL A N 1
ATOM 766 C CA . VAL A 1 100 ? 2.762 -14.077 0.749 1.00 97.88 100 VAL A CA 1
ATOM 767 C C . VAL A 1 100 ? 2.033 -14.851 -0.335 1.00 97.88 100 VAL A C 1
ATOM 769 O O . VAL A 1 100 ? 1.722 -16.024 -0.142 1.00 97.88 100 VAL A O 1
ATOM 772 N N . ALA A 1 101 ? 1.754 -14.206 -1.457 1.00 97.38 101 ALA A N 1
ATOM 773 C CA . ALA A 1 101 ? 1.128 -14.838 -2.604 1.00 97.38 101 ALA A CA 1
ATOM 774 C C . ALA A 1 101 ? 1.826 -14.409 -3.889 1.00 97.38 101 ALA A C 1
ATOM 776 O O . ALA A 1 101 ? 2.259 -13.263 -4.032 1.00 97.38 101 ALA A O 1
ATOM 777 N N . LYS A 1 102 ? 1.888 -15.332 -4.851 1.00 97.00 102 LYS A N 1
ATOM 778 C CA . LYS A 1 102 ? 2.268 -14.999 -6.221 1.00 97.00 102 LYS A CA 1
ATOM 779 C C . LYS A 1 102 ? 1.231 -14.035 -6.799 1.00 97.00 102 LYS A C 1
ATOM 781 O O . LYS A 1 102 ? 0.029 -14.226 -6.606 1.00 97.00 102 LYS A O 1
ATOM 786 N N . GLY A 1 103 ? 1.700 -12.993 -7.476 1.00 93.44 103 GLY A N 1
ATOM 787 C CA . GLY A 1 103 ? 0.824 -12.034 -8.130 1.00 93.44 103 GLY A CA 1
ATOM 788 C C . GLY A 1 103 ? 0.187 -12.594 -9.405 1.00 93.44 103 GLY A C 1
ATOM 789 O O . GLY A 1 103 ? 0.439 -13.731 -9.814 1.00 93.44 103 GLY A O 1
ATOM 790 N N . LYS A 1 104 ? -0.669 -11.784 -10.030 1.00 92.75 104 LYS A N 1
ATOM 791 C CA . LYS A 1 104 ? -1.316 -12.080 -11.314 1.00 92.75 104 LYS A CA 1
ATOM 792 C C . LYS A 1 104 ? -1.009 -10.959 -12.308 1.00 92.75 104 LYS A C 1
ATOM 794 O O . LYS A 1 104 ? -0.976 -9.788 -11.933 1.00 92.75 104 LYS A O 1
ATOM 799 N N . GLY A 1 105 ? -0.830 -11.315 -13.581 1.00 95.94 105 GLY A N 1
ATOM 800 C CA . GLY A 1 105 ? -0.562 -10.352 -14.653 1.00 95.94 105 GLY A CA 1
ATOM 801 C C . GLY A 1 105 ? 0.735 -9.568 -14.425 1.00 95.94 105 GLY A C 1
ATOM 802 O O . GLY A 1 105 ? 1.819 -10.149 -14.387 1.00 95.94 105 GLY A O 1
ATOM 803 N N . SER A 1 106 ? 0.621 -8.245 -14.284 1.00 97.75 106 SER A N 1
ATOM 804 C CA . SER A 1 106 ? 1.757 -7.350 -14.011 1.00 97.75 106 SER A CA 1
ATOM 805 C C . SER A 1 106 ? 2.124 -7.228 -12.532 1.00 97.75 106 SER A C 1
ATOM 807 O O . SER A 1 106 ? 3.147 -6.623 -12.220 1.00 97.75 106 SER A O 1
ATOM 809 N N . VAL A 1 107 ? 1.341 -7.805 -11.618 1.00 98.44 107 VAL A N 1
ATOM 810 C CA . VAL A 1 107 ? 1.747 -7.954 -10.216 1.00 98.44 107 VAL A CA 1
ATOM 811 C C . VAL A 1 107 ? 2.589 -9.221 -10.100 1.00 98.44 107 VAL A C 1
ATOM 813 O O . VAL A 1 107 ? 2.124 -10.306 -10.444 1.00 98.44 107 VAL A O 1
ATOM 816 N N . LEU A 1 108 ? 3.817 -9.092 -9.604 1.00 98.56 108 LEU A N 1
ATOM 817 C CA . LEU A 1 108 ? 4.771 -10.192 -9.440 1.00 98.56 108 LEU A CA 1
ATOM 818 C C . LEU A 1 108 ? 4.530 -10.942 -8.127 1.00 98.56 108 LEU A C 1
ATOM 820 O O . LEU A 1 108 ? 4.456 -12.171 -8.101 1.00 98.56 108 LEU A O 1
ATOM 824 N N . GLU A 1 109 ? 4.321 -10.204 -7.038 1.00 98.06 109 GLU A N 1
ATOM 825 C CA . GLU A 1 109 ? 3.938 -10.770 -5.748 1.00 98.06 109 GLU A CA 1
ATOM 826 C C . GLU A 1 109 ? 3.052 -9.827 -4.936 1.00 98.06 109 GLU A C 1
ATOM 828 O O . GLU A 1 109 ? 3.072 -8.608 -5.104 1.00 98.06 109 GLU A O 1
ATOM 833 N N . THR A 1 110 ? 2.262 -10.413 -4.042 1.00 98.50 110 THR A N 1
ATOM 834 C CA . THR A 1 110 ? 1.478 -9.699 -3.036 1.00 98.50 110 THR A CA 1
ATOM 835 C C . THR A 1 110 ? 1.893 -10.161 -1.650 1.00 98.50 110 THR A C 1
ATOM 837 O O . THR A 1 110 ? 2.009 -11.359 -1.383 1.00 98.50 110 THR A O 1
ATOM 840 N N . ARG A 1 111 ? 2.094 -9.207 -0.746 1.00 98.50 111 ARG A N 1
ATOM 841 C CA . ARG A 1 111 ? 2.413 -9.464 0.658 1.00 98.50 111 ARG A CA 1
ATOM 842 C C . ARG A 1 111 ? 1.458 -8.693 1.548 1.00 98.50 111 ARG A C 1
ATOM 844 O O . ARG A 1 111 ? 1.082 -7.570 1.221 1.00 98.50 111 ARG A O 1
ATOM 851 N N . ILE A 1 112 ? 1.083 -9.293 2.674 1.00 98.69 112 ILE A N 1
ATOM 852 C CA . ILE A 1 112 ? 0.258 -8.626 3.683 1.00 98.69 112 ILE A CA 1
ATOM 853 C C . ILE A 1 112 ? 1.002 -8.617 5.004 1.00 98.69 112 ILE A C 1
ATOM 855 O O . ILE A 1 112 ? 1.403 -9.671 5.507 1.00 98.69 112 ILE A O 1
ATOM 859 N N . TRP A 1 113 ? 1.145 -7.430 5.585 1.00 98.69 113 TRP A N 1
ATOM 860 C CA . TRP A 1 113 ? 1.637 -7.246 6.944 1.00 98.69 113 TRP A CA 1
ATOM 861 C C . TRP A 1 113 ? 0.514 -6.800 7.863 1.00 98.69 113 TRP A C 1
ATOM 863 O O . TRP A 1 113 ? -0.357 -6.030 7.474 1.00 98.69 113 TRP A O 1
ATOM 873 N N . LYS A 1 114 ? 0.562 -7.279 9.100 1.00 98.56 114 LYS A N 1
ATOM 874 C CA . LYS A 1 114 ? -0.380 -6.973 10.169 1.00 98.56 114 LYS A CA 1
ATOM 875 C C . LYS A 1 114 ? 0.360 -6.330 11.332 1.00 98.56 114 LYS A C 1
ATOM 877 O O . LYS A 1 114 ? 1.422 -6.819 11.731 1.00 98.56 114 LYS A O 1
ATOM 882 N N . ARG A 1 115 ? -0.229 -5.298 11.925 1.00 98.31 115 ARG A N 1
ATOM 883 C CA . ARG A 1 115 ? 0.186 -4.761 13.224 1.00 98.31 115 ARG A CA 1
ATOM 884 C C . ARG A 1 115 ? -1.030 -4.295 14.010 1.00 98.31 115 ARG A C 1
ATOM 886 O O . ARG A 1 115 ? -1.958 -3.732 13.442 1.00 98.31 115 ARG A O 1
ATOM 893 N N . ARG A 1 116 ? -1.003 -4.520 15.323 1.00 97.50 116 ARG A N 1
ATOM 894 C CA . ARG A 1 116 ? -2.036 -4.051 16.247 1.00 97.50 116 ARG A CA 1
ATOM 895 C C . ARG A 1 116 ? -1.647 -2.693 16.822 1.00 97.50 116 ARG A C 1
ATOM 897 O O . ARG A 1 116 ? -0.506 -2.515 17.255 1.00 97.50 116 ARG A O 1
ATOM 904 N N . PHE A 1 117 ? -2.588 -1.758 16.840 1.00 96.94 117 PHE A N 1
ATOM 905 C CA . PHE A 1 117 ? -2.396 -0.402 17.349 1.00 96.94 117 PHE A CA 1
ATOM 906 C C . PHE A 1 117 ? -3.388 -0.092 18.468 1.00 96.94 117 PHE A C 1
ATOM 908 O O . PHE A 1 117 ? -4.529 -0.552 18.459 1.00 96.94 117 PHE A O 1
ATOM 915 N N . GLY A 1 118 ? -2.946 0.692 19.451 1.00 96.75 118 GLY A N 1
ATOM 916 C CA . GLY A 1 118 ? -3.847 1.352 20.393 1.00 96.75 118 GLY A CA 1
ATOM 917 C C . GLY A 1 118 ? -4.405 2.644 19.788 1.00 96.75 118 GLY A C 1
ATOM 918 O O . GLY A 1 118 ? -3.719 3.272 18.978 1.00 96.75 118 GLY A O 1
ATOM 919 N N . PRO A 1 119 ? -5.615 3.075 20.176 1.00 95.31 119 PRO A N 1
ATOM 920 C CA . PRO A 1 119 ? -6.184 4.308 19.651 1.00 95.31 119 PRO A CA 1
ATOM 921 C C . PRO A 1 119 ? -5.370 5.520 20.113 1.00 95.31 119 PRO A C 1
ATOM 923 O O . PRO A 1 119 ? -5.048 5.648 21.299 1.00 95.31 119 PRO A O 1
ATOM 926 N N . ALA A 1 120 ? -5.047 6.409 19.172 1.00 93.38 120 ALA A N 1
ATOM 927 C CA . ALA A 1 120 ? -4.471 7.724 19.444 1.00 93.38 120 ALA A CA 1
ATOM 928 C C . ALA A 1 120 ? -5.521 8.676 20.048 1.00 93.38 120 ALA A C 1
ATOM 930 O O . ALA A 1 120 ? -6.716 8.379 20.021 1.00 93.38 120 ALA A O 1
ATOM 931 N N . ALA A 1 121 ? -5.094 9.826 20.582 1.00 94.69 121 ALA A N 1
ATOM 932 C CA . ALA A 1 121 ? -5.984 10.786 21.248 1.00 94.69 121 ALA A CA 1
ATOM 933 C C . ALA A 1 121 ? -7.193 11.191 20.380 1.00 94.69 121 ALA A C 1
ATOM 935 O O . ALA A 1 121 ? -8.324 11.103 20.854 1.00 94.69 121 ALA A O 1
ATOM 936 N N . GLY A 1 122 ? -6.969 11.508 19.099 1.00 92.19 122 GLY A N 1
ATOM 937 C CA . GLY A 1 122 ? -8.041 11.884 18.164 1.00 92.19 122 GLY A CA 1
ATOM 938 C C . GLY A 1 122 ? -9.068 10.778 17.885 1.00 92.19 122 GLY A C 1
ATOM 939 O O . GLY A 1 122 ? -10.222 11.073 17.592 1.00 92.19 122 GLY A O 1
ATOM 940 N N . TRP A 1 123 ? -8.686 9.505 18.035 1.00 95.00 123 TRP A N 1
ATOM 941 C CA . TRP A 1 123 ? -9.621 8.376 17.947 1.00 95.00 123 TRP A CA 1
ATOM 942 C C . TRP A 1 123 ? -10.336 8.100 19.266 1.00 95.00 123 TRP A C 1
ATOM 944 O O . TRP A 1 123 ? -11.504 7.709 19.273 1.00 95.00 123 TRP A O 1
ATOM 954 N N . ARG A 1 124 ? -9.668 8.340 20.398 1.00 96.75 124 ARG A N 1
ATOM 955 C CA . ARG A 1 124 ? -10.286 8.205 21.724 1.00 96.75 124 ARG A CA 1
ATOM 956 C C . ARG A 1 124 ? -11.391 9.231 21.941 1.00 96.75 124 ARG A C 1
ATOM 958 O O . ARG A 1 124 ? -12.427 8.856 22.486 1.00 96.75 124 ARG A O 1
ATOM 965 N N . SER A 1 125 ? -11.202 10.479 21.499 1.00 96.44 125 SER A N 1
ATOM 966 C CA . SER A 1 125 ? -12.249 11.512 21.563 1.00 96.44 125 SER A CA 1
ATOM 967 C C . SER A 1 125 ? -13.495 11.127 20.756 1.00 96.44 125 SER A C 1
ATOM 969 O O . SER A 1 125 ? -14.600 11.495 21.132 1.00 96.44 125 SER A O 1
ATOM 971 N N . ARG A 1 126 ? -13.332 10.287 19.726 1.00 96.75 126 ARG A N 1
ATOM 972 C CA . ARG A 1 126 ? -14.406 9.728 18.881 1.00 96.75 126 ARG A CA 1
ATOM 973 C C . ARG A 1 126 ? -14.986 8.398 19.378 1.00 96.75 126 ARG A C 1
ATOM 975 O O . ARG A 1 126 ? -15.765 7.731 18.686 1.00 96.75 126 ARG A O 1
ATOM 982 N N . GLY A 1 127 ? -14.605 7.985 20.586 1.00 96.88 127 GLY A N 1
ATOM 983 C CA . GLY A 1 127 ? -15.129 6.792 21.249 1.00 96.88 127 GLY A CA 1
ATOM 984 C C . GLY A 1 127 ? -14.419 5.483 20.899 1.00 96.88 127 GLY A C 1
ATOM 985 O O . GLY A 1 127 ? -14.877 4.429 21.333 1.00 96.88 127 GLY A O 1
ATOM 986 N N . VAL A 1 128 ? -13.298 5.503 20.170 1.00 97.62 128 VAL A N 1
ATOM 987 C CA . VAL A 1 128 ? -12.496 4.290 19.939 1.00 97.62 128 VAL A CA 1
ATOM 988 C C . VAL A 1 128 ? -11.719 3.956 21.214 1.00 97.62 128 VAL A C 1
ATOM 990 O O . VAL A 1 128 ? -10.795 4.672 21.608 1.00 97.62 128 VAL A O 1
ATOM 993 N N . ARG A 1 129 ? -12.105 2.866 21.884 1.00 96.25 129 ARG A N 1
ATOM 994 C CA . ARG A 1 129 ? -11.496 2.423 23.155 1.00 96.25 129 ARG A CA 1
ATOM 995 C C . ARG A 1 129 ? -10.571 1.221 22.994 1.00 96.25 129 ARG A C 1
ATOM 997 O O . ARG A 1 129 ? -9.565 1.128 23.691 1.00 96.25 129 ARG A O 1
ATOM 1004 N N . SER A 1 130 ? -10.893 0.330 22.065 1.00 96.19 130 SER A N 1
ATOM 1005 C CA . SER A 1 130 ? -10.174 -0.926 21.862 1.00 96.19 130 SER A CA 1
ATOM 1006 C C . SER A 1 130 ? -9.002 -0.762 20.899 1.00 96.19 130 SER A C 1
ATOM 1008 O O . SER A 1 130 ? -9.045 0.039 19.965 1.00 96.19 130 SER A O 1
ATOM 1010 N N . SER A 1 131 ? -7.953 -1.561 21.095 1.00 97.69 131 SER A N 1
ATOM 1011 C CA . SER A 1 131 ? -6.916 -1.728 20.077 1.00 97.69 131 SER A CA 1
ATOM 1012 C C . SER A 1 131 ? -7.475 -2.418 18.837 1.00 97.69 131 SER A C 1
ATOM 1014 O O . SER A 1 131 ? -8.239 -3.376 18.966 1.00 97.69 131 SER A O 1
ATOM 1016 N N . PHE A 1 132 ? -7.003 -2.008 17.667 1.00 97.50 132 PHE A N 1
ATOM 1017 C CA . PHE A 1 132 ? -7.449 -2.496 16.365 1.00 97.50 132 PHE A CA 1
ATOM 1018 C C . PHE A 1 132 ? -6.272 -2.983 15.519 1.00 97.50 132 PHE A C 1
ATOM 1020 O O . PHE A 1 132 ? -5.114 -2.629 15.761 1.00 97.50 132 PHE A O 1
ATOM 1027 N N . ASP A 1 133 ? -6.579 -3.816 14.531 1.00 97.94 133 ASP A N 1
ATOM 1028 C CA . ASP A 1 133 ? -5.599 -4.314 13.576 1.00 97.94 133 ASP A CA 1
ATOM 1029 C C . ASP A 1 133 ? -5.495 -3.383 12.366 1.00 97.94 133 ASP A C 1
ATOM 1031 O O . ASP A 1 133 ? -6.496 -2.884 11.850 1.00 97.94 133 ASP A O 1
ATOM 1035 N N . VAL A 1 134 ? -4.265 -3.189 11.897 1.00 98.38 134 VAL A N 1
ATOM 1036 C CA . VAL A 1 134 ? -3.954 -2.558 10.618 1.00 98.38 134 VAL A CA 1
ATOM 1037 C C . VAL A 1 134 ? -3.337 -3.608 9.708 1.00 98.38 134 VAL A C 1
ATOM 1039 O O . VAL A 1 134 ? -2.367 -4.272 10.095 1.00 98.38 134 VAL A O 1
ATOM 1042 N N . TYR A 1 135 ? -3.875 -3.728 8.498 1.00 98.81 135 TYR A N 1
ATOM 1043 C CA . TYR A 1 135 ? -3.313 -4.542 7.427 1.00 98.81 135 TYR A CA 1
ATOM 1044 C C . TYR A 1 135 ? -2.725 -3.648 6.343 1.00 98.81 135 TYR A C 1
ATOM 1046 O O . TYR A 1 135 ? -3.370 -2.711 5.885 1.00 98.81 135 TYR A O 1
ATOM 1054 N N . VAL A 1 136 ? -1.510 -3.964 5.907 1.00 98.81 136 VAL A N 1
ATOM 1055 C CA . VAL A 1 136 ? -0.879 -3.358 4.734 1.00 98.81 136 VAL A CA 1
ATOM 1056 C C . VAL A 1 136 ? -0.768 -4.438 3.677 1.00 98.81 136 VAL A C 1
ATOM 1058 O O . VAL A 1 136 ? 0.052 -5.345 3.810 1.00 98.81 136 VAL A O 1
ATOM 1061 N N . VAL A 1 137 ? -1.611 -4.353 2.656 1.00 98.69 137 VAL A N 1
ATOM 1062 C CA . VAL A 1 137 ? -1.520 -5.149 1.434 1.00 98.69 137 VAL A CA 1
ATOM 1063 C C . VAL A 1 137 ? -0.586 -4.408 0.495 1.00 98.69 137 VAL A C 1
ATOM 1065 O O . VAL A 1 137 ? -0.876 -3.276 0.133 1.00 98.69 137 VAL A O 1
ATOM 1068 N N . ALA A 1 138 ? 0.527 -5.011 0.096 1.00 98.56 138 ALA A N 1
ATOM 1069 C CA . ALA A 1 138 ? 1.398 -4.412 -0.906 1.00 98.56 138 ALA A CA 1
ATOM 1070 C C . ALA A 1 138 ? 1.607 -5.348 -2.085 1.00 98.56 138 ALA A C 1
ATOM 1072 O O . ALA A 1 138 ? 1.877 -6.541 -1.920 1.00 98.56 138 ALA A O 1
ATOM 1073 N N . GLN A 1 139 ? 1.502 -4.769 -3.273 1.00 98.69 139 GLN A N 1
ATOM 1074 C CA . GLN A 1 139 ? 1.681 -5.441 -4.547 1.00 98.69 139 GLN A CA 1
ATOM 1075 C C . GLN A 1 139 ? 2.973 -4.941 -5.184 1.00 98.69 139 GLN A C 1
ATOM 1077 O O . GLN A 1 139 ? 3.097 -3.747 -5.457 1.00 98.69 139 GLN A O 1
ATOM 1082 N N . ALA A 1 140 ? 3.916 -5.852 -5.425 1.00 98.62 140 ALA A N 1
ATOM 1083 C CA . ALA A 1 140 ? 5.088 -5.583 -6.246 1.00 98.62 140 ALA A CA 1
ATOM 1084 C C . ALA A 1 140 ? 4.670 -5.664 -7.714 1.00 98.62 140 ALA A C 1
ATOM 1086 O O . ALA A 1 140 ? 4.322 -6.742 -8.203 1.00 98.62 140 ALA A O 1
ATOM 1087 N N . TRP A 1 141 ? 4.671 -4.534 -8.408 1.00 98.62 141 TRP A N 1
ATOM 1088 C CA . TRP A 1 141 ? 4.361 -4.469 -9.833 1.00 98.62 141 TRP A CA 1
ATOM 1089 C C . TRP A 1 141 ? 5.643 -4.566 -10.644 1.00 98.62 141 TRP A C 1
ATOM 1091 O O . TRP A 1 141 ? 6.650 -3.967 -10.275 1.00 98.62 141 TRP A O 1
ATOM 1101 N N . ARG A 1 142 ? 5.590 -5.271 -11.775 1.00 98.38 142 ARG A N 1
ATOM 1102 C CA . ARG A 1 142 ? 6.670 -5.274 -12.762 1.00 98.38 142 ARG A CA 1
ATOM 1103 C C . ARG A 1 142 ? 7.085 -3.839 -13.076 1.00 98.38 142 ARG A C 1
ATOM 1105 O O . ARG A 1 142 ? 6.224 -3.006 -13.359 1.00 98.38 142 ARG A O 1
ATOM 1112 N N . GLY A 1 143 ? 8.384 -3.565 -13.061 1.00 97.06 143 GLY A N 1
ATOM 1113 C CA . GLY A 1 143 ? 8.908 -2.206 -13.183 1.00 97.06 143 GLY A CA 1
ATOM 1114 C C . GLY A 1 143 ? 8.570 -1.522 -14.509 1.00 97.06 143 GLY A C 1
ATOM 1115 O O . GLY A 1 143 ? 8.275 -0.335 -14.533 1.00 97.06 143 GLY A O 1
ATOM 1116 N N . THR A 1 144 ? 8.437 -2.278 -15.600 1.00 96.25 144 THR A N 1
ATOM 1117 C CA . THR A 1 144 ? 7.928 -1.756 -16.886 1.00 96.25 144 THR A CA 1
ATOM 1118 C C . THR A 1 144 ? 6.424 -1.486 -16.923 1.00 96.25 144 THR A C 1
ATOM 1120 O O . THR A 1 144 ? 5.916 -0.949 -17.902 1.00 96.25 144 THR A O 1
ATOM 1123 N N . SER A 1 145 ? 5.681 -1.845 -15.876 1.00 96.50 145 SER A N 1
ATOM 1124 C CA . SER A 1 145 ? 4.221 -1.705 -15.802 1.00 96.50 145 SER A CA 1
ATOM 1125 C C . SER A 1 145 ? 3.766 -0.502 -14.964 1.00 96.50 145 SER A C 1
ATOM 1127 O O . SER A 1 145 ? 2.655 -0.528 -14.436 1.00 96.50 145 SER A O 1
ATOM 1129 N N . ILE A 1 146 ? 4.577 0.561 -14.848 1.00 94.50 146 ILE A N 1
ATOM 1130 C CA . ILE A 1 146 ? 4.250 1.768 -14.055 1.00 94.50 146 ILE A CA 1
ATOM 1131 C C . ILE A 1 146 ? 2.903 2.374 -14.465 1.00 94.50 146 ILE A C 1
ATOM 1133 O O . ILE A 1 146 ? 2.076 2.650 -13.602 1.00 94.50 146 ILE A O 1
ATOM 1137 N N . GLN A 1 147 ? 2.636 2.514 -15.767 1.00 92.88 147 GLN A N 1
ATOM 1138 C CA . GLN A 1 147 ? 1.382 3.109 -16.251 1.00 92.88 147 GLN A CA 1
ATOM 1139 C C . GLN A 1 147 ? 0.153 2.266 -15.878 1.00 92.88 147 GLN A C 1
ATOM 1141 O O . GLN A 1 147 ? -0.855 2.797 -15.418 1.00 92.88 147 GLN A O 1
ATOM 1146 N N . ALA A 1 148 ? 0.252 0.937 -15.988 1.00 95.88 148 ALA A N 1
ATOM 1147 C CA . ALA A 1 148 ? -0.813 0.031 -15.560 1.00 95.88 148 ALA A CA 1
ATOM 1148 C C . ALA A 1 148 ? -1.011 0.060 -14.033 1.00 95.88 148 ALA A C 1
ATOM 1150 O O . ALA A 1 148 ? -2.149 0.051 -13.553 1.00 95.88 148 ALA A O 1
ATOM 1151 N N . ALA A 1 149 ? 0.082 0.141 -13.265 1.00 97.12 149 ALA A N 1
ATOM 1152 C CA . ALA A 1 149 ? 0.029 0.295 -11.815 1.00 97.12 149 ALA A CA 1
ATOM 1153 C C . ALA A 1 149 ? -0.643 1.620 -11.421 1.00 97.12 149 ALA A C 1
ATOM 1155 O O . ALA A 1 149 ? -1.485 1.619 -10.527 1.00 97.12 149 ALA A O 1
ATOM 1156 N N . MET A 1 150 ? -0.331 2.722 -12.113 1.00 95.94 150 MET A N 1
ATOM 1157 C CA . MET A 1 150 ? -0.952 4.032 -11.892 1.00 95.94 150 MET A CA 1
ATOM 1158 C C . MET A 1 150 ? -2.437 4.035 -12.243 1.00 95.94 150 MET A C 1
ATOM 1160 O O . MET A 1 150 ? -3.241 4.496 -11.440 1.00 95.94 150 MET A O 1
ATOM 1164 N N . ALA A 1 151 ? -2.824 3.484 -13.395 1.00 95.50 151 ALA A N 1
ATOM 1165 C CA . ALA A 1 151 ? -4.232 3.383 -13.777 1.00 95.50 151 ALA A CA 1
ATOM 1166 C C . ALA A 1 151 ? -5.038 2.571 -12.747 1.00 95.50 151 ALA A C 1
ATOM 1168 O O . ALA A 1 151 ? -6.117 2.985 -12.327 1.00 95.50 151 ALA A O 1
ATOM 1169 N N . THR A 1 152 ? -4.475 1.454 -12.275 1.00 97.44 152 THR A N 1
ATOM 1170 C CA . THR A 1 152 ? -5.101 0.622 -11.234 1.00 97.44 152 THR A CA 1
ATOM 1171 C C . THR A 1 152 ? -5.169 1.351 -9.890 1.00 97.44 152 THR A C 1
ATOM 1173 O O . THR A 1 152 ? -6.181 1.269 -9.198 1.00 97.44 152 THR A O 1
ATOM 1176 N N . TYR A 1 153 ? -4.113 2.079 -9.522 1.00 97.44 153 TYR A N 1
ATOM 1177 C CA . TYR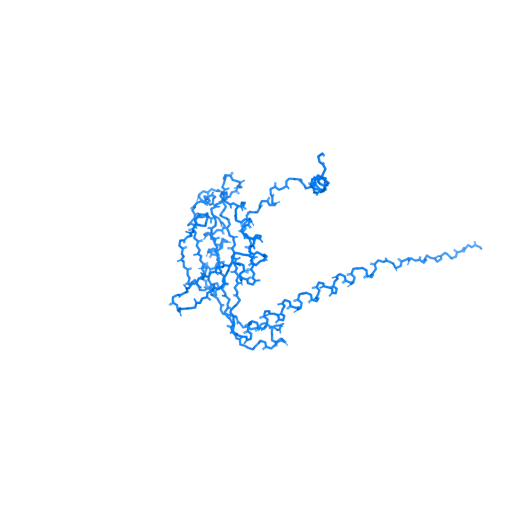 A 1 153 ? -4.074 2.920 -8.326 1.00 97.44 153 TYR A CA 1
ATOM 1178 C C . TYR A 1 153 ? -5.179 3.985 -8.349 1.00 97.44 153 TYR A C 1
ATOM 1180 O O . TYR A 1 153 ? -5.948 4.070 -7.396 1.00 97.44 153 TYR A O 1
ATOM 1188 N N . VAL A 1 154 ? -5.312 4.735 -9.447 1.00 96.19 154 VAL A N 1
ATOM 1189 C CA . VAL A 1 154 ? -6.350 5.768 -9.613 1.00 96.19 154 VAL A CA 1
ATOM 1190 C C . VAL A 1 154 ? -7.753 5.166 -9.572 1.00 96.19 154 VAL A C 1
ATOM 1192 O O . VAL A 1 154 ? -8.621 5.703 -8.891 1.00 96.19 154 VAL A O 1
ATOM 1195 N N . ALA A 1 155 ? -7.981 4.029 -10.234 1.00 97.19 155 ALA A N 1
ATOM 1196 C CA . ALA A 1 155 ? -9.270 3.342 -10.167 1.00 97.19 155 ALA A CA 1
ATOM 1197 C C . ALA A 1 155 ? -9.615 2.904 -8.731 1.00 97.19 155 ALA A C 1
ATOM 1199 O O . ALA A 1 155 ? -10.750 3.039 -8.286 1.00 97.19 155 ALA A O 1
ATOM 1200 N N . ARG A 1 156 ? -8.635 2.409 -7.970 1.00 97.75 156 ARG A N 1
ATOM 1201 C CA . ARG A 1 156 ? -8.851 1.983 -6.579 1.00 97.75 156 ARG A CA 1
ATOM 1202 C C . ARG A 1 156 ? -9.023 3.145 -5.614 1.00 97.75 156 ARG A C 1
ATOM 1204 O O . ARG A 1 156 ? -9.801 3.021 -4.676 1.00 97.75 156 ARG A O 1
ATOM 1211 N N . LEU A 1 157 ? -8.361 4.276 -5.856 1.00 94.38 157 LEU A N 1
ATOM 1212 C CA . LEU A 1 157 ? -8.578 5.505 -5.089 1.00 94.38 157 LEU A CA 1
ATOM 1213 C C . LEU A 1 157 ? -10.040 5.966 -5.118 1.00 94.38 157 LEU A C 1
ATOM 1215 O O . LEU A 1 157 ? -10.505 6.546 -4.144 1.00 94.38 157 LEU A O 1
ATOM 1219 N N . THR A 1 158 ? -10.764 5.704 -6.209 1.00 93.38 158 THR A N 1
ATOM 1220 C CA . THR A 1 158 ? -12.187 6.051 -6.347 1.00 93.38 158 THR A CA 1
ATOM 1221 C C . THR A 1 158 ? -13.130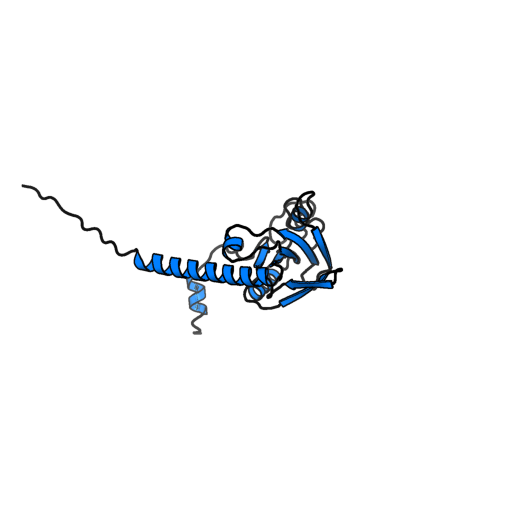 4.931 -5.896 1.00 93.38 158 THR A C 1
ATOM 1223 O O . THR A 1 158 ? -14.330 4.987 -6.158 1.00 93.38 158 THR A O 1
ATOM 1226 N N . GLY A 1 159 ? -12.610 3.902 -5.220 1.00 93.88 159 GLY A N 1
ATOM 1227 C CA . GLY A 1 159 ? -13.388 2.770 -4.718 1.00 93.88 159 GLY A CA 1
ATOM 1228 C C . GLY A 1 159 ? -13.631 1.652 -5.736 1.00 93.88 159 GLY A C 1
ATOM 1229 O O . GLY A 1 159 ? -14.250 0.640 -5.402 1.00 93.88 159 GLY A O 1
ATOM 1230 N N . ALA A 1 160 ? -13.137 1.774 -6.972 1.00 97.38 160 ALA A N 1
ATOM 1231 C CA . ALA A 1 160 ? -13.287 0.721 -7.969 1.00 97.38 160 ALA A CA 1
ATOM 1232 C C . ALA A 1 160 ? -12.307 -0.442 -7.732 1.00 97.38 160 ALA A C 1
ATOM 1234 O O . ALA A 1 160 ? -11.306 -0.332 -7.027 1.00 97.38 160 ALA A O 1
ATOM 1235 N N . MET A 1 161 ? -12.575 -1.582 -8.373 1.00 96.81 161 MET A N 1
ATOM 1236 C CA . MET A 1 161 ? -11.734 -2.785 -8.294 1.00 96.81 161 MET A CA 1
ATOM 1237 C C . MET A 1 161 ? -11.475 -3.264 -6.845 1.00 96.81 161 MET A C 1
ATOM 1239 O O . MET A 1 161 ? -10.305 -3.400 -6.446 1.00 96.81 161 MET A O 1
ATOM 1243 N N . PRO A 1 162 ? -12.532 -3.513 -6.043 1.00 97.69 162 PRO A N 1
ATOM 1244 C CA . PRO A 1 162 ? -12.373 -4.130 -4.735 1.00 97.69 162 PRO A CA 1
ATOM 1245 C C . PRO A 1 162 ? -11.789 -5.535 -4.889 1.00 97.69 162 PRO A C 1
ATOM 1247 O O . PRO A 1 162 ? -12.065 -6.254 -5.852 1.00 97.69 162 PRO A O 1
ATOM 1250 N N . GLU A 1 163 ? -10.977 -5.939 -3.925 1.00 96.44 163 GLU A N 1
ATOM 1251 C CA . GLU A 1 163 ? -10.460 -7.300 -3.850 1.00 96.44 163 GLU A CA 1
ATOM 1252 C C . GLU A 1 163 ? -10.392 -7.760 -2.400 1.00 96.44 163 GLU A C 1
ATOM 1254 O O . GLU A 1 163 ? -10.501 -6.967 -1.465 1.00 96.44 163 GLU A O 1
ATOM 1259 N N . SER A 1 164 ? -10.220 -9.060 -2.189 1.00 97.25 164 SER A N 1
ATOM 1260 C CA . SER A 1 164 ? -10.091 -9.587 -0.838 1.00 97.25 164 SER A CA 1
ATOM 1261 C C . SER A 1 164 ? -9.071 -10.706 -0.750 1.00 97.25 164 SER A C 1
ATOM 1263 O O . SER A 1 164 ? -8.852 -11.459 -1.701 1.00 97.25 164 SER A O 1
ATOM 1265 N N . TYR A 1 165 ? -8.459 -10.810 0.425 1.00 97.81 165 TYR A N 1
ATOM 1266 C CA . TYR A 1 165 ? -7.483 -11.838 0.750 1.00 97.81 165 TYR A CA 1
ATOM 1267 C C . TYR A 1 165 ? -7.947 -12.595 1.986 1.00 97.81 165 TYR A C 1
ATOM 1269 O O . TYR A 1 165 ? -8.160 -11.999 3.043 1.00 97.81 165 TYR A O 1
ATOM 1277 N N . ARG A 1 166 ? -8.088 -13.915 1.863 1.00 97.75 166 ARG A N 1
ATOM 1278 C CA . ARG A 1 166 ? -8.367 -14.793 3.000 1.00 97.75 166 ARG A CA 1
ATOM 1279 C C . ARG A 1 166 ? -7.048 -15.220 3.640 1.00 97.75 166 ARG A C 1
ATOM 1281 O O . ARG A 1 166 ? -6.200 -15.807 2.973 1.00 97.75 166 ARG A O 1
ATOM 1288 N N . LEU A 1 167 ? -6.877 -14.902 4.918 1.00 97.38 167 LEU A N 1
ATOM 1289 C CA . LEU A 1 167 ? -5.723 -15.304 5.718 1.00 97.38 167 LEU A CA 1
ATOM 1290 C C . LEU A 1 167 ? -5.908 -16.727 6.260 1.00 97.38 167 LEU A C 1
ATOM 1292 O O . LEU A 1 167 ? -7.017 -17.263 6.280 1.00 97.38 167 LEU A O 1
ATOM 1296 N N . ALA A 1 168 ? -4.816 -17.326 6.739 1.00 95.44 168 ALA A N 1
ATOM 1297 C CA . ALA A 1 168 ? -4.825 -18.682 7.292 1.00 95.44 168 ALA A CA 1
ATOM 1298 C C . ALA A 1 168 ? -5.731 -18.835 8.529 1.00 95.44 168 ALA A C 1
ATOM 1300 O O . ALA A 1 168 ? -6.275 -19.908 8.756 1.00 95.44 168 ALA A O 1
ATOM 1301 N N . ASP A 1 169 ? -5.927 -17.763 9.302 1.00 94.62 169 ASP A N 1
ATOM 1302 C CA . ASP A 1 169 ? -6.825 -17.736 10.466 1.00 94.62 169 ASP A CA 1
ATOM 1303 C C . ASP A 1 169 ? -8.303 -17.492 10.095 1.00 94.62 169 ASP A C 1
ATOM 1305 O O . ASP A 1 169 ? -9.141 -17.281 10.967 1.00 94.62 169 ASP A O 1
ATOM 1309 N N . GLY A 1 170 ? -8.630 -17.497 8.798 1.00 95.94 170 GLY A N 1
ATOM 1310 C CA . GLY A 1 170 ? -9.978 -17.268 8.285 1.00 95.94 170 GLY A CA 1
ATOM 1311 C C . GLY A 1 170 ? -10.352 -15.794 8.114 1.00 95.94 170 GLY A C 1
ATOM 1312 O O . GLY A 1 170 ? -11.357 -15.518 7.453 1.00 95.94 170 GLY A O 1
ATOM 1313 N N . THR A 1 171 ? -9.546 -14.852 8.624 1.00 96.25 171 THR A N 1
ATOM 1314 C CA . THR A 1 171 ? -9.770 -13.409 8.448 1.00 96.25 171 THR A CA 1
ATOM 1315 C C . THR A 1 171 ? -9.816 -13.050 6.965 1.00 96.25 171 THR A C 1
ATOM 1317 O O . THR A 1 171 ? -8.963 -13.477 6.186 1.00 96.25 171 THR A O 1
ATOM 1320 N N . VAL A 1 172 ? -10.781 -12.218 6.570 1.00 97.62 172 VAL A N 1
ATOM 1321 C CA . VAL A 1 172 ? -10.867 -11.661 5.214 1.00 97.62 172 VAL A CA 1
ATOM 1322 C C . VAL A 1 172 ? -10.429 -10.200 5.245 1.00 97.62 172 VAL A C 1
ATOM 1324 O O . VAL A 1 172 ? -11.072 -9.363 5.874 1.00 97.62 172 VAL A O 1
ATOM 1327 N N . VAL A 1 173 ? -9.333 -9.889 4.557 1.00 98.25 173 VAL A N 1
ATOM 1328 C CA . VAL A 1 173 ? -8.831 -8.521 4.380 1.00 98.25 173 VAL A CA 1
ATOM 1329 C C . VAL A 1 173 ? -9.445 -7.949 3.105 1.00 98.25 173 VAL A C 1
ATOM 1331 O O . VAL A 1 173 ? -9.117 -8.420 2.017 1.00 98.25 173 VAL A O 1
ATOM 1334 N N . ARG A 1 174 ? -10.336 -6.958 3.234 1.00 97.81 174 ARG A N 1
ATOM 1335 C CA . ARG A 1 174 ? -10.909 -6.210 2.101 1.00 97.81 174 ARG A CA 1
ATOM 1336 C C . ARG A 1 174 ? -9.939 -5.113 1.668 1.00 97.81 174 ARG A C 1
ATOM 1338 O O . ARG A 1 174 ? -9.576 -4.269 2.480 1.00 97.81 174 ARG A O 1
ATOM 1345 N N . ALA A 1 175 ? -9.482 -5.177 0.428 1.00 98.00 175 ALA A N 1
ATOM 1346 C CA . ALA A 1 175 ? -8.420 -4.353 -0.132 1.00 98.00 175 ALA A CA 1
ATOM 1347 C C . ALA A 1 175 ? -8.814 -3.834 -1.528 1.00 98.00 175 ALA A C 1
ATOM 1349 O O . ALA A 1 175 ? -9.979 -3.906 -1.929 1.00 98.00 175 ALA A O 1
ATOM 1350 N N . GLY A 1 176 ? -7.856 -3.290 -2.280 1.00 97.75 176 GLY A N 1
ATOM 1351 C CA . GLY A 1 176 ? -8.156 -2.609 -3.537 1.00 97.75 176 GLY A CA 1
ATOM 1352 C C . GLY A 1 176 ? -9.035 -1.380 -3.297 1.00 97.75 176 GLY A C 1
ATOM 1353 O O . GLY A 1 176 ? -8.717 -0.581 -2.422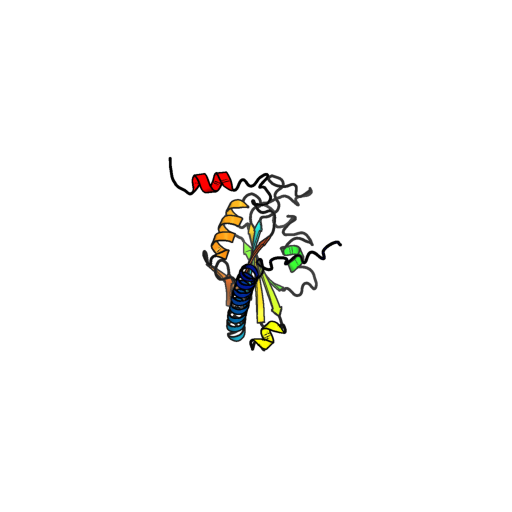 1.00 97.75 176 GLY A O 1
ATOM 1354 N N . GLY A 1 177 ? -10.143 -1.258 -4.032 1.00 97.38 177 GLY A N 1
ATOM 1355 C CA . GLY A 1 177 ? -11.114 -0.170 -3.853 1.00 97.38 177 GLY A CA 1
ATOM 1356 C C . GLY A 1 177 ? -11.809 -0.132 -2.486 1.00 97.38 177 GLY A C 1
ATOM 1357 O O . GLY A 1 177 ? -12.274 0.918 -2.067 1.00 97.38 177 GLY A O 1
ATOM 1358 N N . ASP A 1 178 ? -11.831 -1.248 -1.750 1.00 97.19 178 ASP A N 1
ATOM 1359 C CA . ASP A 1 178 ? -12.377 -1.282 -0.386 1.00 97.19 178 ASP A CA 1
ATOM 1360 C C . ASP A 1 178 ? -11.373 -0.814 0.684 1.00 97.19 178 ASP A C 1
ATOM 1362 O O . ASP A 1 178 ? -11.718 -0.726 1.866 1.00 97.19 178 ASP A O 1
ATOM 1366 N N . ALA A 1 179 ? -10.107 -0.588 0.318 1.00 97.81 179 ALA A N 1
ATOM 1367 C CA . ALA A 1 179 ? -9.098 -0.168 1.280 1.00 97.81 179 ALA A CA 1
ATOM 1368 C C . ALA A 1 179 ? -9.356 1.272 1.736 1.00 97.81 179 ALA A C 1
ATOM 1370 O O . ALA A 1 179 ? -9.660 2.152 0.937 1.00 97.81 179 ALA A O 1
ATOM 1371 N N . ARG A 1 180 ? -9.149 1.539 3.030 1.00 95.81 180 ARG A N 1
ATOM 1372 C CA . ARG A 1 180 ? -9.304 2.892 3.584 1.00 95.81 180 ARG A CA 1
ATOM 1373 C C . ARG A 1 180 ? -8.223 3.844 3.074 1.00 95.81 180 ARG A C 1
ATOM 1375 O O . ARG A 1 180 ? -8.456 5.042 2.974 1.00 95.81 180 ARG A O 1
ATOM 1382 N N . VAL A 1 181 ? -7.037 3.313 2.784 1.00 96.75 181 VAL A N 1
ATOM 1383 C CA . VAL A 1 181 ? -5.937 4.059 2.171 1.00 96.75 181 VAL A CA 1
ATOM 1384 C C . VAL A 1 181 ? -5.442 3.275 0.971 1.00 96.75 181 VAL A C 1
ATOM 1386 O O . VAL A 1 181 ? -5.041 2.122 1.112 1.00 96.75 181 VAL A O 1
ATOM 1389 N N . VAL A 1 182 ? -5.406 3.915 -0.192 1.00 98.06 182 VAL A N 1
ATOM 1390 C CA . VAL A 1 182 ? -4.729 3.388 -1.376 1.00 98.06 182 VAL A CA 1
ATOM 1391 C C . VAL A 1 182 ? -3.484 4.239 -1.605 1.00 98.06 182 VAL A C 1
ATOM 1393 O O . VAL A 1 182 ? -3.558 5.463 -1.675 1.00 98.06 182 VAL A O 1
ATOM 1396 N N . ALA A 1 183 ? -2.324 3.597 -1.678 1.00 97.62 183 ALA A N 1
ATOM 1397 C CA . ALA A 1 183 ? -1.025 4.244 -1.782 1.00 97.62 183 ALA A CA 1
ATOM 1398 C C . ALA A 1 183 ? -0.302 3.825 -3.064 1.00 97.62 183 ALA A C 1
ATOM 1400 O O . ALA A 1 183 ? -0.428 2.689 -3.527 1.00 97.62 183 ALA A O 1
ATOM 1401 N N . PHE A 1 184 ? 0.512 4.732 -3.590 1.00 97.38 184 PHE A N 1
ATOM 1402 C CA . PHE A 1 184 ? 1.459 4.469 -4.665 1.00 97.38 184 PHE A CA 1
ATOM 1403 C C . PHE A 1 184 ? 2.865 4.779 -4.150 1.00 97.38 184 PHE A C 1
ATOM 1405 O O . PHE A 1 184 ? 3.093 5.858 -3.606 1.00 97.38 184 PHE A O 1
ATOM 1412 N N . VAL A 1 185 ? 3.798 3.835 -4.273 1.00 95.81 185 VAL A N 1
ATOM 1413 C CA . VAL A 1 185 ? 5.158 3.972 -3.731 1.00 95.81 185 VAL A CA 1
ATOM 1414 C C . VAL A 1 185 ? 6.172 3.575 -4.791 1.00 95.81 185 VAL A C 1
ATOM 1416 O O . VAL A 1 185 ? 6.256 2.411 -5.162 1.00 95.81 185 VAL A O 1
ATOM 1419 N N . GLY A 1 186 ? 6.965 4.533 -5.256 1.00 91.62 186 GLY A N 1
ATOM 1420 C CA . GLY A 1 186 ? 7.973 4.327 -6.294 1.00 91.62 186 GLY A CA 1
ATOM 1421 C C . GLY A 1 186 ? 7.912 5.423 -7.349 1.00 91.62 186 GLY A C 1
ATOM 1422 O O . GLY A 1 186 ? 7.191 6.410 -7.186 1.00 91.62 186 GLY A O 1
ATOM 1423 N N . HIS A 1 187 ? 8.670 5.230 -8.427 1.00 91.81 187 HIS A N 1
ATOM 1424 C CA . HIS A 1 187 ? 8.638 6.121 -9.582 1.00 91.81 187 HIS A CA 1
ATOM 1425 C C . HIS A 1 187 ? 7.227 6.156 -10.168 1.00 91.81 187 HIS A C 1
ATOM 1427 O O . HIS A 1 187 ? 6.655 5.108 -10.485 1.00 91.81 187 HIS A O 1
ATOM 1433 N N . ASN A 1 188 ? 6.650 7.350 -10.268 1.00 85.44 188 ASN A N 1
ATOM 1434 C CA . ASN A 1 188 ? 5.344 7.553 -10.878 1.00 85.44 188 ASN A CA 1
ATOM 1435 C C . ASN A 1 188 ? 5.524 8.325 -12.187 1.00 85.44 188 ASN A C 1
ATOM 1437 O O . ASN A 1 188 ? 6.387 9.185 -12.288 1.00 85.44 188 ASN A O 1
ATOM 1441 N N . GLY A 1 189 ? 4.699 8.033 -13.190 1.00 77.19 189 GLY A N 1
ATOM 1442 C CA . GLY A 1 189 ? 4.771 8.679 -14.502 1.00 77.19 189 GLY A CA 1
ATOM 1443 C C . GLY A 1 189 ? 4.502 10.189 -14.486 1.00 77.19 189 GLY A C 1
ATOM 1444 O O . GLY A 1 189 ? 4.638 10.830 -15.520 1.00 77.19 189 GLY A O 1
ATOM 1445 N N . TRP A 1 190 ? 4.118 10.778 -13.344 1.00 82.06 190 TRP A N 1
ATOM 1446 C CA . TRP A 1 190 ? 4.074 12.236 -13.193 1.00 82.06 190 TRP A CA 1
ATOM 1447 C C . TRP A 1 190 ? 5.463 12.840 -12.968 1.00 82.06 190 TRP A C 1
ATOM 1449 O O . TRP A 1 190 ? 5.668 14.001 -13.306 1.00 82.06 190 TRP A O 1
ATOM 1459 N N . MET A 1 191 ? 6.417 12.063 -12.450 1.00 82.69 191 MET A N 1
ATOM 1460 C CA . MET A 1 191 ? 7.821 12.471 -12.319 1.00 82.69 191 MET A CA 1
ATOM 1461 C C . MET A 1 191 ? 8.523 12.617 -13.675 1.00 82.69 191 MET A C 1
ATOM 1463 O O . MET A 1 191 ? 9.541 13.293 -13.744 1.00 82.69 191 MET A O 1
ATOM 1467 N N . ASP A 1 192 ? 7.972 12.019 -14.734 1.00 82.56 192 ASP A N 1
ATOM 1468 C CA . ASP A 1 192 ? 8.511 12.077 -16.100 1.00 82.56 192 ASP A CA 1
ATOM 1469 C C . ASP A 1 192 ? 7.961 13.267 -16.911 1.00 82.56 192 ASP A C 1
ATOM 1471 O O . ASP A 1 192 ? 8.203 13.382 -18.111 1.00 82.56 192 ASP A O 1
ATOM 1475 N N . ILE A 1 193 ? 7.159 14.141 -16.292 1.00 81.06 193 ILE A N 1
ATOM 1476 C CA . ILE A 1 193 ? 6.596 15.313 -16.965 1.00 81.06 193 ILE A CA 1
ATOM 1477 C C . ILE A 1 193 ? 7.650 16.426 -16.986 1.00 81.06 193 ILE A C 1
ATOM 1479 O O . ILE A 1 193 ? 7.786 17.177 -16.022 1.00 81.06 193 ILE A O 1
ATOM 1483 N N . ASP A 1 194 ? 8.342 16.569 -18.116 1.00 76.56 194 ASP A N 1
ATOM 1484 C CA . ASP A 1 194 ? 9.345 17.627 -18.320 1.00 76.56 194 ASP A CA 1
ATOM 1485 C C . ASP A 1 194 ? 8.732 19.038 -18.345 1.00 76.56 194 ASP A C 1
ATOM 1487 O O . ASP A 1 194 ? 9.334 20.010 -17.891 1.00 76.56 194 ASP A O 1
ATOM 1491 N N . SER A 1 195 ? 7.519 19.173 -18.889 1.00 77.75 195 SER A N 1
ATOM 1492 C CA . SER A 1 195 ? 6.767 20.430 -18.890 1.00 77.75 195 SER A CA 1
ATOM 1493 C C . SER A 1 195 ? 5.263 20.163 -18.869 1.00 77.75 195 SER A C 1
ATOM 1495 O O . SER A 1 195 ? 4.755 19.311 -19.600 1.00 77.75 195 SER A O 1
ATOM 1497 N N . TYR A 1 196 ? 4.540 20.883 -18.006 1.00 68.44 196 TYR A N 1
ATOM 1498 C CA . TYR A 1 196 ? 3.083 20.797 -17.909 1.00 68.44 196 TYR A CA 1
ATOM 1499 C C . TYR A 1 196 ? 2.450 22.042 -18.532 1.00 68.44 196 TYR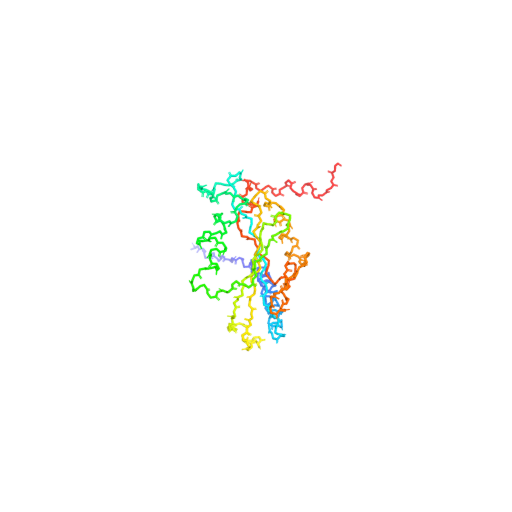 A C 1
ATOM 1501 O O . TYR A 1 196 ? 2.422 23.111 -17.923 1.00 68.44 196 TYR A O 1
ATOM 1509 N N . ASP A 1 197 ? 1.946 21.912 -19.759 1.00 73.69 197 ASP A N 1
ATOM 1510 C CA . ASP A 1 197 ? 1.211 22.981 -20.435 1.00 73.69 197 ASP A CA 1
ATOM 1511 C C . ASP A 1 197 ? -0.292 22.829 -20.171 1.00 73.69 197 ASP A C 1
ATOM 1513 O O . ASP A 1 197 ? -0.971 21.975 -20.748 1.00 73.69 197 ASP A O 1
ATOM 1517 N N . TRP A 1 198 ? -0.814 23.665 -19.273 1.00 64.88 198 TRP A N 1
ATOM 1518 C CA . TRP A 1 198 ? -2.230 23.656 -18.912 1.00 64.88 198 TRP A CA 1
ATOM 1519 C C . TRP A 1 198 ? -3.147 24.076 -20.073 1.00 64.88 198 TRP A C 1
ATOM 1521 O O . TRP A 1 198 ? -4.309 23.673 -20.090 1.00 64.88 198 TRP A O 1
ATOM 1531 N N . ARG A 1 199 ? -2.649 24.840 -21.058 1.00 61.59 199 ARG A N 1
ATOM 1532 C CA . ARG A 1 199 ? -3.471 25.409 -22.143 1.00 61.59 199 ARG A CA 1
ATOM 1533 C C . ARG A 1 199 ? -3.851 24.359 -23.180 1.00 61.59 199 ARG A C 1
ATOM 1535 O O . ARG A 1 199 ? -5.024 24.223 -23.513 1.00 61.59 199 ARG A O 1
ATOM 1542 N N . LYS A 1 200 ? -2.892 23.523 -23.584 1.00 58.38 200 LYS A N 1
ATOM 1543 C CA . LYS A 1 200 ? -3.108 22.470 -24.594 1.00 58.38 200 LYS A CA 1
ATOM 1544 C C . LYS A 1 200 ? -4.136 21.410 -24.195 1.00 58.38 200 LYS A C 1
ATOM 1546 O O . LYS A 1 200 ? -4.718 20.766 -25.063 1.00 58.38 200 LYS A O 1
ATOM 1551 N N . ARG A 1 201 ? -4.360 21.188 -22.895 1.00 56.84 201 ARG A N 1
ATOM 1552 C CA . ARG A 1 201 ? -5.347 20.203 -22.421 1.00 56.84 201 ARG A CA 1
ATOM 1553 C C . ARG A 1 201 ? -6.776 20.737 -22.387 1.00 56.84 201 ARG A C 1
ATOM 1555 O O . ARG A 1 201 ? -7.690 19.945 -22.587 1.00 56.84 201 ARG A O 1
ATOM 1562 N N . LEU A 1 202 ? -6.965 22.037 -22.167 1.00 54.25 202 LEU A N 1
ATOM 1563 C CA . LEU A 1 202 ? -8.294 22.656 -22.209 1.00 54.25 202 LEU A CA 1
ATOM 1564 C C . LEU A 1 202 ? -8.798 22.769 -23.654 1.00 54.25 202 LEU A C 1
ATOM 1566 O O . LEU A 1 202 ? -9.949 22.449 -23.928 1.00 54.25 202 LEU A O 1
ATOM 1570 N N . GLU A 1 203 ? -7.905 23.069 -24.598 1.00 54.47 203 GLU A N 1
ATOM 1571 C CA . GLU A 1 203 ? -8.229 23.121 -26.032 1.00 54.47 203 GLU A CA 1
ATOM 1572 C C . GLU A 1 203 ? -8.666 21.757 -26.606 1.00 54.47 203 GLU A C 1
ATOM 1574 O O . GLU A 1 203 ? -9.438 21.700 -27.559 1.00 54.47 203 GLU A O 1
ATOM 1579 N N . GLY A 1 204 ? -8.225 20.644 -26.004 1.00 49.62 204 GLY A N 1
ATOM 1580 C CA . GLY A 1 204 ? -8.662 19.291 -26.371 1.00 49.62 204 GLY A CA 1
ATOM 1581 C C . GLY A 1 204 ? -9.930 18.802 -25.659 1.00 49.62 204 GLY A C 1
ATOM 1582 O O . GLY A 1 204 ? -10.508 17.802 -26.086 1.00 49.62 204 GLY A O 1
ATOM 1583 N N . ALA A 1 205 ? -10.360 19.471 -24.585 1.00 50.19 205 ALA A N 1
ATOM 1584 C CA . ALA A 1 205 ? -11.526 19.082 -23.786 1.00 50.19 205 ALA A CA 1
ATOM 1585 C C . ALA A 1 205 ? -12.836 19.720 -24.287 1.00 50.19 205 ALA A C 1
ATOM 1587 O O . ALA A 1 205 ? -13.901 19.140 -24.091 1.00 50.19 205 ALA A O 1
ATOM 1588 N N . ASP A 1 206 ? -12.751 20.846 -25.002 1.00 51.62 206 ASP A N 1
ATOM 1589 C CA . ASP A 1 206 ? -13.912 21.584 -25.524 1.00 51.62 206 ASP A CA 1
ATOM 1590 C C . ASP A 1 206 ? -14.430 21.083 -26.883 1.00 51.62 206 ASP A C 1
ATOM 1592 O O . ASP A 1 206 ? -15.330 21.688 -27.465 1.00 51.62 206 ASP A O 1
ATOM 1596 N N . GLY A 1 207 ? -13.903 19.960 -27.388 1.00 50.09 207 GLY A N 1
ATOM 1597 C CA . GLY A 1 207 ? -14.526 19.205 -28.475 1.00 50.09 207 GLY A CA 1
ATOM 1598 C C . GLY A 1 207 ? -14.939 20.051 -29.680 1.00 50.09 207 GLY A C 1
ATOM 1599 O O . GLY A 1 207 ? -16.109 20.056 -30.051 1.00 50.09 207 GLY A O 1
ATOM 1600 N N . LYS A 1 208 ? -13.995 20.742 -30.324 1.00 45.53 208 LYS A N 1
ATOM 1601 C CA . LYS A 1 208 ? -14.202 21.261 -31.682 1.00 45.53 208 LYS A CA 1
ATOM 1602 C C . LYS A 1 208 ? -13.022 20.876 -32.566 1.00 45.53 208 LYS A C 1
ATOM 1604 O O . LYS A 1 208 ? -11.930 21.420 -32.428 1.00 45.53 208 LYS A O 1
ATOM 1609 N N . ARG A 1 209 ? -13.265 19.882 -33.424 1.00 44.00 209 ARG A N 1
ATOM 1610 C CA . ARG A 1 209 ? -12.548 19.704 -34.691 1.00 44.00 209 ARG A CA 1
ATOM 1611 C C . ARG A 1 209 ? -13.189 20.597 -35.741 1.00 44.00 209 ARG A C 1
ATOM 1613 O O . ARG A 1 209 ? -14.428 20.755 -35.663 1.00 44.00 209 ARG A O 1
#